Protein AF-A0A925ETM5-F1 (afdb_monomer)

pLDDT: mean 93.38, std 6.46, range [47.38, 98.62]

Mean predicted aligned error: 4.23 Å

Secondary structure (DSSP, 8-state):
-PEEEEETTTEEEEEETTEEEEBHHHHHHHT--HHHHHHHHHHHHHH-HHHHHHHHHHHHHHHHHHHHHHHHHHTT--HHHHHHHHHHTT-HHHHHHHHHHHTTEEEEEEEEEEEEETTTTEEEEEEEEEEEEEE-TTT--EEEEEEEEEEEE-SS---GGG-THHHHHHHHHHHHHHTTSSS---EEEEEEE-SSSSPEEEEEEHHHHHHHHHHHHHHHHHHHHH-TTSTTHHHHHHHHHHHH-

Solvent-accessible surface area (backbone atoms only — not comparable to full-atom values): 13316 Å² total; per-residue (Å²): 130,77,45,81,44,82,39,98,87,75,36,44,29,34,39,55,96,93,37,83,17,48,18,55,68,37,44,52,62,77,52,54,51,71,66,59,54,48,53,52,51,53,52,27,64,74,68,34,61,70,54,41,48,51,54,49,50,55,51,50,53,52,40,54,53,50,52,53,50,51,52,41,48,79,75,66,51,62,66,68,62,50,50,53,49,28,48,77,70,73,40,34,45,35,55,62,6,36,45,76,61,56,75,32,55,76,42,82,76,45,62,70,38,79,41,49,32,86,72,61,50,36,21,43,66,43,53,33,30,28,32,30,59,44,64,40,89,85,81,66,51,72,45,75,40,55,33,41,38,43,80,42,74,36,95,61,91,73,57,81,90,66,49,61,68,58,53,33,51,51,18,52,45,51,59,21,44,45,77,78,42,101,57,80,64,57,30,37,35,44,38,35,19,20,65,81,54,71,39,50,75,48,79,40,45,48,76,55,40,55,55,34,32,43,53,34,35,50,45,52,26,52,40,24,70,74,38,66,86,45,96,57,17,68,62,21,29,53,50,26,53,62,71,64,109

Sequence (245 aa):
MTQVIEDPIYGRHYEFDCRLLPSVTTILQATKSARDSEALATWASSIGQDQAELIRQESAQRGTNLHSLIELFLTGYDSSTLEETAHAQGILPFWSSVQTALTRIKTVQLIEQAVHHPQYCYAGSLDLLAEVEFTDPLTKATAQRTVLIDWKTSGKTKKREWLGDYTLQLAAYWLATNLQTDHPIPEAWIVLAHPNGAAQIHRFLTKELESLSKEWLRRLHEFWERNPEHPLAEKASQETLFAIF

Radius of gyration: 18.61 Å; Cα contacts (8 Å, |Δi|>4): 376; chains: 1; bounding box: 50×44×45 Å

Structure (mmCIF, N/CA/C/O backbone):
data_AF-A0A925ETM5-F1
#
_entry.id   AF-A0A925ETM5-F1
#
loop_
_atom_site.group_PDB
_atom_site.id
_atom_site.type_symbol
_atom_site.label_atom_id
_atom_site.label_alt_id
_atom_site.label_comp_id
_atom_site.label_asym_id
_atom_site.label_entity_id
_atom_site.label_seq_id
_atom_site.pdbx_PDB_ins_code
_atom_site.Cartn_x
_atom_site.Cartn_y
_atom_site.Cartn_z
_atom_site.occupancy
_atom_site.B_iso_or_equiv
_atom_site.auth_seq_id
_atom_site.auth_comp_id
_atom_site.auth_asym_id
_atom_site.auth_atom_id
_atom_site.pdbx_PDB_model_num
ATOM 1 N N . MET A 1 1 ? -20.534 -6.265 -9.402 1.00 47.38 1 MET A N 1
ATOM 2 C CA . MET A 1 1 ? -19.768 -5.002 -9.376 1.00 47.38 1 MET A CA 1
ATOM 3 C C . MET A 1 1 ? -19.464 -4.717 -7.924 1.00 47.38 1 MET A C 1
ATOM 5 O O . MET A 1 1 ? -20.395 -4.768 -7.135 1.00 47.38 1 MET A O 1
ATOM 9 N N . THR A 1 2 ? -18.203 -4.490 -7.571 1.00 67.94 2 THR A N 1
ATOM 10 C CA . THR A 1 2 ? -17.838 -4.056 -6.217 1.00 67.94 2 THR A CA 1
ATOM 11 C C . THR A 1 2 ? -18.224 -2.588 -6.070 1.00 67.94 2 THR A C 1
ATOM 13 O O . THR A 1 2 ? -17.779 -1.765 -6.868 1.00 67.94 2 THR A O 1
ATOM 16 N N . GLN A 1 3 ? -19.063 -2.261 -5.090 1.00 73.88 3 GLN A N 1
ATOM 17 C CA . GLN A 1 3 ? -19.424 -0.879 -4.782 1.00 73.88 3 GLN A CA 1
ATOM 18 C C . GLN A 1 3 ? -18.594 -0.393 -3.592 1.00 73.88 3 GLN A C 1
ATOM 20 O O . GLN A 1 3 ? -18.533 -1.064 -2.560 1.00 73.88 3 GLN A O 1
ATOM 25 N N . VAL A 1 4 ? -17.952 0.767 -3.741 1.00 79.50 4 VAL A N 1
ATOM 26 C CA . VAL A 1 4 ? -17.325 1.482 -2.624 1.00 79.50 4 VAL A CA 1
ATOM 27 C C . VAL A 1 4 ? -18.393 2.349 -1.970 1.00 79.50 4 VAL A C 1
ATOM 29 O O . VAL A 1 4 ? -19.076 3.113 -2.654 1.00 79.50 4 VAL A O 1
ATOM 32 N N . ILE A 1 5 ? -18.552 2.210 -0.658 1.00 80.94 5 ILE A N 1
ATOM 33 C CA . ILE A 1 5 ? -19.552 2.927 0.134 1.00 80.94 5 ILE A CA 1
ATOM 34 C C . ILE A 1 5 ? -18.807 3.716 1.209 1.00 80.94 5 ILE A C 1
ATOM 36 O O . ILE A 1 5 ? -18.053 3.140 1.990 1.00 80.94 5 ILE A O 1
ATOM 40 N N . GLU A 1 6 ? -18.996 5.033 1.231 1.00 79.38 6 GLU A N 1
ATOM 41 C CA . GLU A 1 6 ? -18.501 5.905 2.301 1.00 79.38 6 GLU A CA 1
ATOM 42 C C . GLU A 1 6 ? -19.616 6.069 3.340 1.00 79.38 6 GLU A C 1
ATOM 44 O O . GLU A 1 6 ? -20.654 6.669 3.049 1.00 79.38 6 GLU A O 1
ATOM 49 N N . ASP A 1 7 ? -19.421 5.511 4.535 1.00 71.75 7 ASP A N 1
ATOM 50 C CA . ASP A 1 7 ? -20.352 5.608 5.657 1.00 71.75 7 ASP A CA 1
ATOM 51 C C . ASP A 1 7 ? -19.832 6.623 6.700 1.00 71.75 7 ASP A C 1
ATOM 53 O O . ASP A 1 7 ? -18.677 6.529 7.125 1.00 71.75 7 ASP A O 1
ATOM 57 N N . PRO A 1 8 ? -20.645 7.600 7.147 1.00 64.25 8 PRO A N 1
ATOM 58 C CA . PRO A 1 8 ? -20.204 8.611 8.112 1.00 64.25 8 PRO A CA 1
ATOM 59 C C . PRO A 1 8 ? -19.808 8.064 9.492 1.00 64.25 8 PRO A C 1
ATOM 61 O O . PRO A 1 8 ? -19.090 8.742 10.225 1.00 64.25 8 PRO A O 1
ATOM 64 N N . ILE A 1 9 ? -20.314 6.888 9.871 1.00 63.44 9 ILE A N 1
ATOM 65 C CA . ILE A 1 9 ? -20.123 6.268 11.187 1.00 63.44 9 ILE A CA 1
ATOM 66 C C . ILE A 1 9 ? -19.000 5.235 11.118 1.00 63.44 9 ILE A C 1
ATOM 68 O O . ILE A 1 9 ? -18.103 5.237 11.959 1.00 63.44 9 ILE A O 1
ATOM 72 N N . TYR A 1 10 ? -19.038 4.369 10.109 1.00 64.69 10 TYR A N 1
ATOM 73 C CA . TYR A 1 10 ? -18.150 3.215 10.010 1.00 64.69 10 TYR A CA 1
ATOM 74 C C . TYR A 1 10 ? -16.989 3.413 9.022 1.00 64.69 10 TYR A C 1
ATOM 76 O O . TYR A 1 10 ? -16.065 2.604 8.994 1.00 64.69 10 TYR A O 1
ATOM 84 N N . GLY A 1 11 ? -16.959 4.519 8.271 1.00 79.75 11 GLY A N 1
ATOM 85 C CA . GLY A 1 11 ? -15.899 4.856 7.319 1.00 79.75 11 GLY A CA 1
ATOM 86 C C . GLY A 1 11 ? -16.097 4.211 5.945 1.00 79.75 11 GLY A C 1
ATOM 87 O O . GLY A 1 11 ? -17.216 3.959 5.511 1.00 79.75 11 GLY A O 1
ATOM 88 N N . ARG A 1 12 ? -15.003 3.950 5.221 1.00 85.94 12 ARG A N 1
ATOM 89 C CA . ARG A 1 12 ? -15.063 3.331 3.887 1.00 85.94 12 ARG A CA 1
ATOM 90 C C . ARG A 1 12 ? -15.310 1.823 3.979 1.00 85.94 12 ARG A C 1
ATOM 92 O O . ARG A 1 12 ? -14.561 1.120 4.667 1.00 85.94 12 ARG A O 1
ATOM 99 N N . HIS A 1 13 ? -16.268 1.326 3.198 1.00 86.75 13 HIS A N 1
ATOM 100 C CA . HIS A 1 13 ? -16.600 -0.091 3.027 1.00 86.75 13 HIS A CA 1
ATOM 101 C C . HIS A 1 13 ? -16.614 -0.505 1.556 1.00 86.75 13 HIS A C 1
ATOM 103 O O . HIS A 1 13 ? -16.760 0.319 0.652 1.00 86.75 13 HIS A O 1
ATOM 109 N N . TYR A 1 14 ? -16.499 -1.811 1.337 1.00 89.75 14 TYR A N 1
ATOM 110 C CA . TYR A 1 14 ? -16.672 -2.446 0.037 1.00 89.75 14 TYR A CA 1
ATOM 111 C C . TYR A 1 14 ? -17.789 -3.476 0.125 1.00 89.75 14 TYR A C 1
ATOM 113 O O . TYR A 1 14 ? -17.838 -4.255 1.078 1.00 89.75 14 TYR A O 1
ATOM 121 N N . GLU A 1 15 ? -18.649 -3.512 -0.887 1.00 87.75 15 GLU A N 1
ATOM 122 C CA . GLU A 1 15 ? -19.623 -4.585 -1.038 1.00 87.75 15 GLU A CA 1
ATOM 123 C C . GLU A 1 15 ? -19.038 -5.734 -1.872 1.00 87.75 15 GLU A C 1
ATOM 125 O O . GLU A 1 15 ? -18.740 -5.573 -3.059 1.00 87.75 15 GLU A O 1
ATOM 130 N N . PHE A 1 16 ? -18.894 -6.903 -1.246 1.00 84.62 16 PHE A N 1
ATOM 131 C CA . PHE A 1 16 ? -18.529 -8.166 -1.894 1.00 84.62 16 PHE A CA 1
ATOM 132 C C . PHE A 1 16 ? -19.540 -9.243 -1.502 1.00 84.62 16 PHE A C 1
ATOM 134 O O . PHE A 1 16 ? -19.773 -9.455 -0.315 1.00 84.62 16 PHE A O 1
ATOM 141 N N . ASP A 1 17 ? -20.145 -9.918 -2.482 1.00 82.75 17 ASP A N 1
ATOM 142 C CA . ASP A 1 17 ? -21.137 -10.986 -2.270 1.00 82.75 17 ASP A CA 1
ATOM 143 C C . ASP A 1 17 ? -22.234 -10.620 -1.246 1.00 82.75 17 ASP A C 1
ATOM 145 O O . ASP A 1 17 ? -22.546 -11.391 -0.335 1.00 82.75 17 ASP A O 1
ATOM 149 N N . CYS A 1 18 ? -22.790 -9.406 -1.373 1.00 81.31 18 CYS A N 1
ATOM 150 C CA . CYS A 1 18 ? -23.794 -8.825 -0.468 1.00 81.31 18 CYS A CA 1
ATOM 151 C C . CYS A 1 18 ? -23.332 -8.680 0.997 1.00 81.31 18 CYS A C 1
ATOM 153 O O . CYS A 1 18 ? -24.154 -8.607 1.912 1.00 81.31 18 CYS A O 1
ATOM 155 N N . ARG A 1 19 ? -22.017 -8.643 1.241 1.00 84.94 19 ARG A N 1
ATOM 156 C CA . ARG A 1 19 ? -21.415 -8.343 2.544 1.00 84.94 19 ARG A CA 1
ATOM 157 C C . ARG A 1 19 ? -20.726 -6.992 2.495 1.00 84.94 19 ARG A C 1
ATOM 159 O O . ARG A 1 19 ? -19.951 -6.721 1.581 1.00 84.94 19 ARG A O 1
ATOM 166 N N . LEU A 1 20 ? -20.961 -6.189 3.527 1.00 90.00 20 LEU A N 1
ATOM 167 C CA . LEU A 1 20 ? -20.219 -4.958 3.762 1.00 90.00 20 LEU A CA 1
ATOM 168 C C . LEU A 1 20 ? -18.925 -5.296 4.498 1.00 90.00 20 LEU A C 1
ATOM 170 O O . LEU A 1 20 ? -18.946 -5.775 5.632 1.00 90.00 20 LEU A O 1
ATOM 174 N N . LEU A 1 21 ? -17.800 -5.076 3.826 1.00 93.81 21 LEU A N 1
ATOM 175 C CA . LEU A 1 21 ? -16.469 -5.322 4.363 1.00 93.81 21 LEU A CA 1
ATOM 176 C C . LEU A 1 21 ? -15.801 -3.981 4.696 1.00 93.81 21 LEU A C 1
ATOM 178 O O . LEU A 1 21 ? -15.721 -3.122 3.813 1.00 93.81 21 LEU A O 1
ATOM 182 N N . PRO A 1 22 ? -15.323 -3.762 5.935 1.00 95.31 22 PRO A N 1
ATOM 183 C CA . PRO A 1 22 ? -14.569 -2.562 6.282 1.00 95.31 22 PRO A CA 1
ATOM 184 C C . PRO A 1 22 ? -13.277 -2.465 5.468 1.00 95.31 22 PRO A C 1
ATOM 186 O O . PRO A 1 22 ? -12.609 -3.470 5.193 1.00 95.31 22 PRO A O 1
ATOM 189 N N . SER A 1 23 ? -12.918 -1.237 5.088 1.00 96.56 23 SER A N 1
ATOM 190 C CA . SER A 1 23 ? -11.670 -0.991 4.375 1.00 96.56 23 SER A CA 1
ATOM 191 C C . SER A 1 23 ? -10.446 -1.168 5.278 1.00 96.56 23 SER A C 1
ATOM 193 O O . SER A 1 23 ? -10.490 -0.858 6.471 1.00 96.56 23 SER A O 1
ATOM 195 N N . VAL A 1 24 ? -9.313 -1.573 4.699 1.00 97.81 24 VAL A N 1
ATOM 196 C CA . VAL A 1 24 ? -8.018 -1.625 5.404 1.00 97.81 24 VAL A CA 1
ATOM 197 C C . VAL A 1 24 ? -7.701 -0.295 6.096 1.00 97.81 24 VAL A C 1
ATOM 199 O O . VAL A 1 24 ? -7.318 -0.277 7.263 1.00 97.81 24 VAL A O 1
ATOM 202 N N . THR A 1 25 ? -7.922 0.835 5.420 1.00 95.12 25 THR A N 1
ATOM 203 C CA . THR A 1 25 ? -7.682 2.170 5.987 1.00 95.12 25 THR A CA 1
ATOM 204 C C . THR A 1 25 ? -8.612 2.500 7.152 1.00 95.12 25 THR A C 1
ATOM 206 O O . THR A 1 25 ? -8.154 3.076 8.137 1.00 95.12 25 THR A O 1
ATOM 209 N N . THR A 1 26 ? -9.886 2.097 7.080 1.00 95.44 26 THR A N 1
ATOM 210 C CA . THR A 1 26 ? -10.850 2.235 8.184 1.00 95.44 26 THR A CA 1
ATOM 211 C C . THR A 1 26 ? -10.363 1.474 9.412 1.00 95.44 26 THR A C 1
ATOM 213 O O . THR A 1 26 ? -10.278 2.042 10.499 1.00 95.44 26 THR A O 1
ATOM 216 N N . ILE A 1 27 ? -9.990 0.204 9.229 1.00 97.12 27 ILE A N 1
ATOM 217 C CA . ILE A 1 27 ? -9.529 -0.671 10.311 1.00 97.12 27 ILE A CA 1
ATOM 218 C C . ILE A 1 27 ? -8.284 -0.082 10.979 1.00 97.12 27 ILE A C 1
ATOM 220 O O . ILE A 1 27 ? -8.246 0.046 12.203 1.00 97.12 27 ILE A O 1
ATOM 224 N N . LEU A 1 28 ? -7.284 0.332 10.192 1.00 96.69 28 LEU A N 1
ATOM 225 C CA . LEU A 1 28 ? -6.052 0.933 10.714 1.00 96.69 28 LEU A CA 1
ATOM 226 C C . LEU A 1 28 ? -6.328 2.236 11.472 1.00 96.69 28 LEU A C 1
ATOM 228 O O . LEU A 1 28 ? -5.794 2.440 12.561 1.00 96.69 28 LEU A O 1
ATOM 232 N N . GLN A 1 29 ? -7.194 3.099 10.940 1.00 94.00 29 GLN A N 1
ATOM 233 C CA . GLN A 1 29 ? -7.563 4.351 11.596 1.00 94.00 29 GLN A CA 1
ATOM 234 C C . GLN A 1 29 ? -8.282 4.098 12.930 1.00 94.00 29 GLN A C 1
ATOM 236 O O . GLN A 1 29 ? -7.934 4.723 13.932 1.00 94.00 29 GLN A O 1
ATOM 241 N N . ALA A 1 30 ? -9.238 3.166 12.959 1.00 94.06 30 ALA A N 1
ATOM 242 C CA . ALA A 1 30 ? -10.033 2.839 14.142 1.00 94.06 30 ALA A CA 1
ATOM 243 C C . ALA A 1 30 ? -9.227 2.141 15.246 1.00 94.06 30 ALA A C 1
ATOM 245 O O . ALA A 1 30 ? -9.590 2.229 16.414 1.00 94.06 30 ALA A O 1
ATOM 246 N N . THR A 1 31 ? -8.131 1.466 14.897 1.00 95.62 31 THR A N 1
ATOM 247 C CA . THR A 1 31 ? -7.268 0.702 15.823 1.00 95.62 31 THR A CA 1
ATOM 248 C C . THR A 1 31 ? -5.938 1.398 16.097 1.00 95.62 31 THR A C 1
ATOM 250 O O . THR A 1 31 ? -4.988 0.787 16.580 1.00 95.62 31 THR A O 1
ATOM 253 N N . LYS A 1 32 ? -5.826 2.683 15.754 1.00 93.50 32 LYS A N 1
ATOM 254 C CA . LYS A 1 32 ? -4.600 3.450 15.967 1.00 93.50 32 LYS A CA 1
ATOM 255 C C . LYS A 1 32 ? -4.227 3.463 17.447 1.00 93.50 32 LYS A C 1
ATOM 257 O O . LYS A 1 32 ? -5.088 3.629 18.314 1.00 93.50 32 LYS A O 1
ATOM 262 N N . SER A 1 33 ? -2.935 3.309 17.739 1.00 90.75 33 SER A N 1
ATOM 263 C CA . SER A 1 33 ? -2.461 3.294 19.121 1.00 90.75 33 SER A CA 1
ATOM 264 C C . SER A 1 33 ? -2.761 4.628 19.819 1.00 90.75 33 SER A C 1
ATOM 266 O O . SER A 1 33 ? -2.774 5.694 19.190 1.00 90.75 33 SER A O 1
ATOM 268 N N . ALA A 1 34 ? -2.980 4.589 21.138 1.00 89.44 34 ALA A N 1
ATOM 269 C CA . ALA A 1 34 ? -3.196 5.802 21.930 1.00 89.44 34 ALA A CA 1
ATOM 270 C C . ALA A 1 34 ? -2.006 6.769 21.813 1.00 89.44 34 ALA A C 1
ATOM 272 O O . ALA A 1 34 ? -2.198 7.970 21.652 1.00 89.44 34 ALA A O 1
ATOM 273 N N . ARG A 1 35 ? -0.782 6.226 21.793 1.00 89.06 35 ARG A N 1
ATOM 274 C CA . ARG A 1 35 ? 0.457 6.991 21.626 1.00 89.06 35 ARG A CA 1
ATOM 275 C C . ARG A 1 35 ? 0.509 7.731 20.290 1.00 89.06 35 ARG A C 1
ATOM 277 O O . ARG A 1 35 ? 0.864 8.905 20.264 1.00 89.06 35 ARG A O 1
ATOM 284 N N . ASP A 1 36 ? 0.180 7.064 19.186 1.00 87.06 36 ASP A N 1
ATOM 285 C CA . ASP A 1 36 ? 0.214 7.698 17.863 1.00 87.06 36 ASP A CA 1
ATOM 286 C C . ASP A 1 36 ? -0.904 8.732 17.715 1.00 87.06 36 ASP A C 1
ATOM 288 O O . ASP A 1 36 ? -0.703 9.796 17.129 1.00 87.06 36 ASP A O 1
ATOM 292 N N . SER A 1 37 ? -2.073 8.442 18.289 1.00 88.12 37 SER A N 1
ATOM 293 C CA . SER A 1 37 ? -3.204 9.371 18.321 1.00 88.12 37 SER A CA 1
ATOM 294 C C . SER A 1 37 ? -2.865 10.634 19.117 1.00 88.12 37 SER A C 1
ATOM 296 O O . SER A 1 37 ? -3.105 11.744 18.641 1.00 88.12 37 SER A O 1
ATOM 298 N N . GLU A 1 38 ? -2.234 10.482 20.283 1.00 92.75 38 GLU A N 1
ATOM 299 C CA . GLU A 1 38 ? -1.746 11.596 21.097 1.00 92.75 38 GLU A CA 1
ATOM 300 C C . GLU A 1 38 ? -0.663 12.389 20.361 1.00 92.75 38 GLU A C 1
ATOM 302 O O . GLU A 1 38 ? -0.767 13.607 20.264 1.00 92.75 38 GLU A O 1
ATOM 307 N N . ALA A 1 39 ? 0.321 11.723 19.748 1.00 90.56 39 ALA A N 1
ATOM 308 C CA . ALA A 1 39 ? 1.369 12.394 18.980 1.00 90.56 39 ALA A CA 1
ATOM 309 C C . ALA A 1 39 ? 0.801 13.248 17.830 1.00 90.56 39 ALA A C 1
ATOM 311 O O . ALA A 1 39 ? 1.257 14.373 17.608 1.00 90.56 39 ALA A O 1
ATOM 312 N N . LEU A 1 40 ? -0.220 12.749 17.122 1.00 88.19 40 LEU A N 1
ATOM 313 C CA . LEU A 1 40 ? -0.921 13.504 16.080 1.00 88.19 40 LEU A CA 1
ATOM 314 C C . LEU A 1 40 ? -1.706 14.691 16.650 1.00 88.19 40 LEU A C 1
ATOM 316 O O . LEU A 1 40 ? -1.714 15.760 16.036 1.00 88.19 40 LEU A O 1
ATOM 320 N N . ALA A 1 41 ? -2.346 14.524 17.809 1.00 91.94 41 ALA A N 1
ATOM 321 C CA . ALA A 1 41 ? -3.074 15.595 18.485 1.00 91.94 41 ALA A CA 1
ATOM 322 C C . ALA A 1 41 ? -2.132 16.690 19.009 1.00 91.94 41 ALA A C 1
ATOM 324 O O . ALA A 1 41 ? -2.397 17.880 18.819 1.00 91.94 41 ALA A O 1
ATOM 325 N N . THR A 1 42 ? -1.003 16.309 19.613 1.00 94.94 42 THR A N 1
ATOM 326 C CA . THR A 1 42 ? 0.053 17.233 20.043 1.00 94.94 42 THR A CA 1
ATOM 327 C C . THR A 1 42 ? 0.632 17.988 18.853 1.00 94.94 42 THR A C 1
ATOM 329 O O . THR A 1 42 ? 0.741 19.212 18.907 1.00 94.94 42 THR A O 1
ATOM 332 N N . TRP A 1 43 ? 0.949 17.294 17.754 1.00 94.19 43 TRP A N 1
ATOM 333 C CA . TRP A 1 43 ? 1.430 17.934 16.530 1.00 94.19 43 TRP A CA 1
ATOM 334 C C . TRP A 1 43 ? 0.417 18.951 15.995 1.00 94.19 43 TRP A C 1
ATOM 336 O O . TRP A 1 43 ? 0.781 20.108 15.798 1.00 94.19 43 TRP A O 1
ATOM 346 N N . ALA A 1 44 ? -0.854 18.568 15.842 1.00 93.69 44 ALA A N 1
ATOM 347 C CA . ALA A 1 44 ? -1.899 19.471 15.361 1.00 93.69 44 ALA A CA 1
ATOM 348 C C . ALA A 1 44 ? -2.078 20.692 16.281 1.00 93.69 44 ALA A C 1
ATOM 350 O O . ALA A 1 44 ? -2.207 21.818 15.809 1.00 93.69 44 ALA A O 1
ATOM 351 N N . SER A 1 45 ? -1.997 20.491 17.598 1.00 94.81 45 SER A N 1
ATOM 352 C CA . SER A 1 45 ? -2.072 21.583 18.576 1.00 94.81 45 SER A CA 1
ATOM 353 C C . SER A 1 45 ? -0.859 22.515 18.501 1.00 94.81 45 SER A C 1
ATOM 355 O O . SER A 1 45 ? -0.997 23.710 18.737 1.00 94.81 45 SER A O 1
ATOM 357 N N . SER A 1 46 ? 0.320 21.995 18.140 1.00 95.88 46 SER A N 1
ATOM 358 C CA . SER A 1 46 ? 1.553 22.787 18.035 1.00 95.88 46 SER A CA 1
ATOM 359 C C . SER A 1 46 ? 1.592 23.736 16.832 1.00 95.88 46 SER A C 1
ATOM 361 O O . SER A 1 46 ? 2.248 24.771 16.902 1.00 95.88 46 SER A O 1
ATOM 363 N N . ILE A 1 47 ? 0.893 23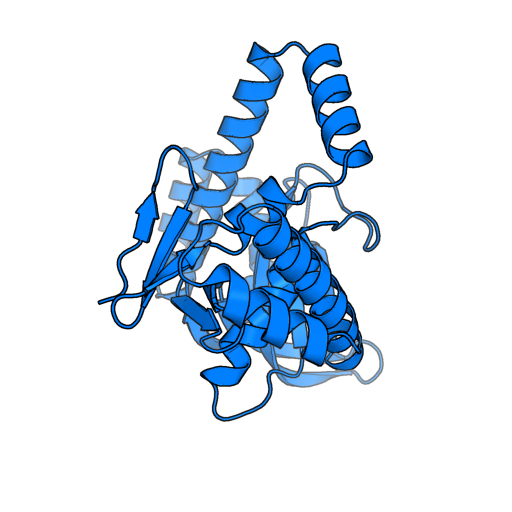.401 15.742 1.00 95.06 47 ILE A N 1
ATOM 364 C CA . ILE A 1 47 ? 0.840 24.216 14.515 1.00 95.06 47 ILE A CA 1
ATOM 365 C C . ILE A 1 47 ? -0.501 24.941 14.320 1.00 95.06 47 ILE A C 1
ATOM 367 O O . ILE A 1 47 ? -0.606 25.787 13.437 1.00 95.06 47 ILE A O 1
ATOM 371 N N . GLY A 1 48 ? -1.507 24.625 15.143 1.00 95.88 48 GLY A N 1
ATOM 372 C CA . GLY A 1 48 ? -2.888 25.090 15.013 1.00 95.88 48 GLY A CA 1
ATOM 373 C C . GLY A 1 48 ? -3.762 24.112 14.220 1.00 95.88 48 GLY A C 1
ATOM 374 O O . GLY A 1 48 ? -3.327 23.556 13.214 1.00 95.88 48 GLY A O 1
ATOM 375 N N . GLN A 1 49 ? -5.008 23.909 14.668 1.00 94.69 49 GLN A N 1
ATOM 376 C CA . GLN A 1 49 ? -5.922 22.915 14.081 1.00 94.69 49 GLN A CA 1
ATOM 377 C C . GLN A 1 49 ? -6.233 23.203 12.608 1.00 94.69 49 GLN A C 1
ATOM 379 O O . GLN A 1 49 ? -6.143 22.292 11.790 1.00 94.69 49 GLN A O 1
ATOM 384 N N . ASP A 1 50 ? -6.496 24.464 12.257 1.00 95.50 50 ASP A N 1
ATOM 385 C CA . ASP A 1 50 ? -6.785 24.859 10.872 1.00 95.50 50 ASP A CA 1
ATOM 386 C C . ASP A 1 50 ? -5.590 24.578 9.951 1.00 95.50 50 ASP A C 1
ATOM 388 O O . ASP A 1 50 ? -5.739 23.990 8.883 1.00 95.50 50 ASP A O 1
ATOM 392 N N . GLN A 1 51 ? -4.375 24.914 10.396 1.00 95.69 51 GLN A N 1
ATOM 393 C CA . GLN A 1 51 ? -3.157 24.656 9.628 1.00 95.69 51 GLN A CA 1
ATOM 394 C C . GLN A 1 51 ? -2.861 23.156 9.511 1.00 95.69 51 GLN A C 1
ATOM 396 O O . GLN A 1 51 ? -2.416 22.685 8.464 1.00 95.69 51 GLN A O 1
ATOM 401 N N . ALA A 1 52 ? -3.107 22.391 10.576 1.00 94.50 52 ALA A N 1
ATOM 402 C CA . ALA A 1 52 ? -2.971 20.942 10.553 1.00 94.50 52 ALA A CA 1
ATOM 403 C C . ALA A 1 52 ? -3.940 20.301 9.555 1.00 94.50 52 ALA A C 1
ATOM 405 O O . ALA A 1 52 ? -3.554 19.376 8.839 1.00 94.50 52 ALA A O 1
ATOM 406 N N . GLU A 1 53 ? -5.171 20.804 9.489 1.00 94.81 53 GLU A N 1
ATOM 407 C CA . GLU A 1 53 ? -6.185 20.334 8.554 1.00 94.81 53 GLU A CA 1
ATOM 408 C C . GLU A 1 53 ? -5.830 20.676 7.104 1.00 94.81 53 GLU A C 1
ATOM 410 O O . GLU A 1 53 ? -5.860 19.790 6.251 1.00 94.81 53 GLU A O 1
ATOM 415 N N . LEU A 1 54 ? -5.362 21.898 6.835 1.00 95.31 54 LEU A N 1
ATOM 416 C CA . LEU A 1 54 ? -4.855 22.276 5.511 1.00 95.31 54 LEU A CA 1
ATOM 417 C C . LEU A 1 54 ? -3.727 21.342 5.047 1.00 95.31 54 LEU A C 1
ATOM 419 O O . LEU A 1 54 ? -3.792 20.785 3.953 1.00 95.31 54 LEU A O 1
ATOM 423 N N . ILE A 1 55 ? -2.735 21.073 5.903 1.00 93.12 55 ILE A N 1
ATOM 424 C CA . ILE A 1 55 ? -1.622 20.164 5.573 1.00 93.12 55 ILE A CA 1
ATOM 425 C C . ILE A 1 55 ? -2.117 18.735 5.296 1.00 93.12 55 ILE A C 1
ATOM 427 O O . ILE A 1 55 ? -1.565 18.043 4.429 1.00 93.12 55 ILE A O 1
ATOM 431 N N . ARG A 1 56 ? -3.131 18.261 6.031 1.00 92.25 56 ARG A N 1
ATOM 432 C CA . ARG A 1 56 ? -3.741 16.942 5.799 1.00 92.25 56 ARG A CA 1
ATOM 433 C C . ARG A 1 56 ? -4.432 16.891 4.443 1.00 92.25 56 ARG A C 1
ATOM 435 O O . ARG A 1 56 ? -4.171 15.953 3.692 1.00 92.25 56 ARG A O 1
ATOM 442 N N . GLN A 1 57 ? -5.237 17.899 4.114 1.00 94.31 57 GLN A N 1
ATOM 443 C CA . GLN A 1 57 ? -5.950 17.993 2.839 1.00 94.31 57 GLN A CA 1
ATOM 444 C C . GLN A 1 57 ? -4.983 18.073 1.658 1.00 94.31 57 GLN A C 1
ATOM 446 O O . GLN A 1 57 ? -5.093 17.285 0.722 1.00 94.31 57 GLN A O 1
ATOM 451 N N . GLU A 1 58 ? -3.966 18.934 1.736 1.00 94.62 58 GLU A N 1
ATOM 452 C CA . GLU A 1 58 ? -2.916 19.027 0.715 1.00 94.62 58 GLU A CA 1
ATOM 453 C C . GLU A 1 58 ? -2.167 17.701 0.546 1.00 94.62 58 GLU A C 1
ATOM 455 O O . GLU A 1 58 ? -1.824 17.298 -0.566 1.00 94.62 58 GLU A O 1
ATOM 460 N N . SER A 1 59 ? -1.908 16.994 1.650 1.00 93.38 59 SER A N 1
ATOM 461 C CA . SER A 1 59 ? -1.229 15.699 1.606 1.00 93.38 59 SER A CA 1
ATOM 462 C C . SER A 1 59 ? -2.089 14.598 0.997 1.00 93.38 59 SER A C 1
ATOM 464 O O . SER A 1 59 ? -1.561 13.792 0.229 1.00 93.38 59 SER A O 1
ATOM 466 N N . ALA A 1 60 ? -3.388 14.585 1.297 1.00 93.50 60 ALA A N 1
ATOM 467 C CA . ALA A 1 60 ? -4.346 13.669 0.693 1.00 93.50 60 ALA A CA 1
ATOM 468 C C . ALA A 1 60 ? -4.496 13.944 -0.810 1.00 93.50 60 ALA A C 1
ATOM 470 O O . ALA A 1 60 ? -4.297 13.035 -1.612 1.00 93.50 60 ALA A O 1
ATOM 471 N N . GLN A 1 61 ? -4.726 15.203 -1.201 1.00 96.56 61 GLN A N 1
ATOM 472 C CA . GLN A 1 61 ? -4.878 15.600 -2.604 1.00 96.56 61 GLN A CA 1
ATOM 473 C C . GLN A 1 61 ? -3.629 15.283 -3.429 1.00 96.56 61 GLN A C 1
ATOM 475 O O . GLN A 1 61 ? -3.728 14.769 -4.541 1.00 96.56 61 GLN A O 1
ATOM 480 N N . ARG A 1 62 ? -2.439 15.544 -2.876 1.00 97.19 62 ARG A N 1
ATOM 481 C CA . ARG A 1 62 ? -1.170 15.186 -3.515 1.00 97.19 62 ARG A CA 1
ATOM 482 C C . ARG A 1 62 ? -1.053 13.679 -3.746 1.00 97.19 62 ARG A C 1
ATOM 484 O O . ARG A 1 62 ? -0.564 13.275 -4.797 1.00 97.19 62 ARG A O 1
ATOM 491 N N . GLY A 1 63 ? -1.464 12.868 -2.770 1.00 96.56 63 GLY A N 1
ATOM 492 C CA . GLY A 1 63 ? -1.521 11.413 -2.906 1.00 96.56 63 GLY A CA 1
ATOM 493 C C . GLY A 1 63 ? -2.443 10.997 -4.049 1.00 96.56 63 GLY A C 1
ATOM 494 O O . GLY A 1 63 ? -1.982 10.343 -4.977 1.00 96.56 63 GLY A O 1
ATOM 495 N N . THR A 1 64 ? -3.694 11.463 -4.033 1.00 96.81 64 THR A N 1
ATOM 496 C CA . THR A 1 64 ? -4.685 11.190 -5.087 1.00 96.81 64 THR A CA 1
ATOM 497 C C . THR A 1 64 ? -4.157 11.548 -6.473 1.00 96.81 64 THR A C 1
ATOM 499 O O . THR A 1 64 ? -4.169 10.714 -7.371 1.00 96.81 64 THR A O 1
ATOM 502 N N . ASN A 1 65 ? -3.618 12.760 -6.634 1.00 98.06 65 ASN A N 1
ATOM 503 C CA . ASN A 1 65 ? -3.065 13.220 -7.905 1.00 98.06 65 ASN A CA 1
ATOM 504 C C . ASN A 1 65 ? -1.918 12.321 -8.390 1.00 98.06 65 ASN A C 1
ATOM 506 O O . ASN A 1 65 ? -1.863 11.979 -9.569 1.00 98.06 65 ASN A O 1
ATOM 510 N N . LEU A 1 66 ? -1.012 11.911 -7.492 1.00 98.06 66 LEU A N 1
ATOM 511 C CA . LEU A 1 66 ? 0.099 11.038 -7.869 1.00 98.06 66 LEU A CA 1
ATOM 512 C C . LEU A 1 66 ? -0.391 9.656 -8.320 1.00 98.06 66 LEU A C 1
ATOM 514 O O . LEU A 1 66 ? 0.090 9.168 -9.338 1.00 98.06 66 LEU A O 1
ATOM 518 N N . HIS A 1 67 ? -1.331 9.042 -7.597 1.00 97.94 67 HIS A N 1
ATOM 519 C CA . HIS A 1 67 ? -1.896 7.745 -7.986 1.00 97.94 67 HIS A CA 1
ATOM 520 C C . HIS A 1 67 ? -2.573 7.821 -9.355 1.00 97.94 67 HIS A C 1
ATOM 522 O O . HIS A 1 67 ? -2.269 7.005 -10.220 1.00 97.94 67 HIS A O 1
ATOM 528 N N . SER A 1 68 ? -3.388 8.854 -9.603 1.00 97.44 68 SER A N 1
ATOM 529 C CA . SER A 1 68 ? -4.026 9.044 -10.910 1.00 97.44 68 SER A CA 1
ATOM 530 C C . SER A 1 68 ? -3.008 9.186 -12.045 1.00 97.44 68 SER A C 1
ATOM 532 O O . SER A 1 68 ? -3.194 8.609 -13.111 1.00 97.44 68 SER A O 1
ATOM 534 N N . LEU A 1 69 ? -1.902 9.909 -11.837 1.00 97.94 69 LEU A N 1
ATOM 535 C CA . LEU A 1 69 ? -0.844 10.002 -12.851 1.00 97.94 69 LEU A CA 1
ATOM 536 C C . LEU A 1 69 ? -0.148 8.659 -13.098 1.00 97.94 69 LEU A C 1
ATOM 538 O O . LEU A 1 69 ? 0.161 8.335 -14.243 1.00 97.94 69 LEU A O 1
ATOM 542 N N . ILE A 1 70 ? 0.102 7.882 -12.040 1.00 98.12 70 ILE A N 1
ATOM 543 C CA . ILE A 1 70 ? 0.697 6.545 -12.151 1.00 98.12 70 ILE A CA 1
ATOM 544 C C . ILE A 1 70 ? -0.236 5.611 -12.929 1.00 98.12 70 ILE A C 1
ATOM 546 O O . ILE A 1 70 ? 0.228 4.914 -13.828 1.00 98.12 70 ILE A O 1
ATOM 550 N N . GLU A 1 71 ? -1.535 5.632 -12.637 1.00 97.19 71 GLU A N 1
ATOM 551 C CA . GLU A 1 71 ? -2.541 4.848 -13.356 1.00 97.19 71 GLU A CA 1
ATOM 552 C C . GLU A 1 71 ? -2.584 5.204 -14.845 1.00 97.19 71 GLU A C 1
ATOM 554 O O . GLU A 1 71 ? -2.466 4.325 -15.704 1.00 97.19 71 GLU A O 1
ATOM 559 N N . LEU A 1 72 ? -2.669 6.496 -15.170 1.00 96.56 72 LEU A N 1
ATOM 560 C CA . LEU A 1 72 ? -2.660 6.971 -16.554 1.00 96.56 72 LEU A CA 1
ATOM 561 C C . LEU A 1 72 ? -1.370 6.562 -17.281 1.00 96.56 72 LEU A C 1
ATOM 563 O O . LEU A 1 72 ? -1.409 6.077 -18.411 1.00 96.56 72 LEU A O 1
ATOM 567 N N . PHE A 1 73 ? -0.214 6.695 -16.633 1.00 96.94 73 PHE A N 1
ATOM 568 C CA . PHE A 1 73 ? 1.063 6.283 -17.215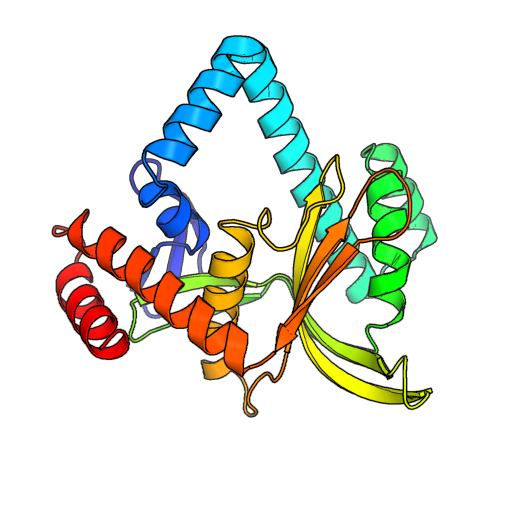 1.00 96.94 73 PHE A CA 1
ATOM 569 C C . PHE A 1 73 ? 1.107 4.787 -17.525 1.00 96.94 73 PHE A C 1
ATOM 571 O O . PHE A 1 73 ? 1.475 4.388 -18.629 1.00 96.94 73 PHE A O 1
ATOM 578 N N . LEU A 1 74 ? 0.701 3.955 -16.567 1.00 96.31 74 LEU A N 1
ATOM 579 C CA . LEU A 1 74 ? 0.725 2.501 -16.704 1.00 96.31 74 LEU A CA 1
ATOM 580 C C . LEU A 1 74 ? -0.326 1.970 -17.688 1.00 96.31 74 LEU A C 1
ATOM 582 O O . LEU A 1 74 ? -0.166 0.868 -18.210 1.00 96.31 74 LEU A O 1
ATOM 586 N N . THR A 1 75 ? -1.356 2.762 -17.989 1.00 94.44 75 THR A N 1
ATOM 587 C CA . THR A 1 75 ? -2.365 2.473 -19.021 1.00 94.44 75 THR A CA 1
ATOM 588 C C . THR A 1 75 ? -2.028 3.073 -20.393 1.00 94.44 75 THR A C 1
ATOM 590 O O . THR A 1 75 ? -2.785 2.887 -21.345 1.00 94.44 75 THR A O 1
ATOM 593 N N . GLY A 1 76 ? -0.862 3.717 -20.535 1.00 93.38 76 GLY A N 1
ATOM 594 C CA . GLY A 1 76 ? -0.297 4.123 -21.826 1.00 93.38 76 GLY A CA 1
ATOM 595 C C . GLY A 1 76 ? -0.559 5.572 -22.242 1.00 93.38 76 GLY A C 1
ATOM 596 O O . GLY A 1 76 ? -0.404 5.891 -23.422 1.00 93.38 76 GLY A O 1
ATOM 597 N N . TYR A 1 77 ? -0.945 6.455 -21.316 1.00 93.56 77 TYR A N 1
ATOM 598 C CA . TYR A 1 77 ? -1.059 7.885 -21.610 1.00 93.56 77 TYR A CA 1
ATOM 599 C C . TYR A 1 77 ? 0.302 8.520 -21.918 1.00 93.56 77 TYR A C 1
ATOM 601 O O . TYR A 1 77 ? 1.346 8.124 -21.394 1.00 93.56 77 TYR A O 1
ATOM 609 N N . ASP A 1 78 ? 0.272 9.545 -22.769 1.00 91.94 78 ASP A N 1
ATOM 610 C CA . ASP A 1 78 ? 1.466 10.255 -23.216 1.00 91.94 78 ASP A CA 1
ATOM 611 C C . ASP A 1 78 ? 2.212 10.937 -22.057 1.00 91.94 78 ASP A C 1
ATOM 613 O O . ASP A 1 78 ? 1.642 11.697 -21.273 1.00 91.94 78 ASP A O 1
ATOM 617 N N . SER A 1 79 ? 3.523 10.697 -21.979 1.00 88.38 79 SER A N 1
ATOM 618 C CA . SER A 1 79 ? 4.347 11.162 -20.859 1.00 88.38 79 SER A CA 1
ATOM 619 C C . SER A 1 79 ? 4.476 12.685 -20.786 1.00 88.38 79 SER A C 1
ATOM 621 O O . SER A 1 79 ? 4.554 13.215 -19.679 1.00 88.38 79 SER A O 1
ATOM 623 N N . SER A 1 80 ? 4.465 13.397 -21.921 1.00 90.56 80 SER A N 1
ATOM 624 C CA . SER A 1 80 ? 4.561 14.865 -21.917 1.00 90.56 80 SER A CA 1
ATOM 625 C C . SER A 1 80 ? 3.293 15.504 -21.347 1.00 90.56 80 SER A C 1
ATOM 627 O O . SER A 1 80 ? 3.366 16.396 -20.503 1.00 90.56 80 SER A O 1
ATOM 629 N N . THR A 1 81 ? 2.131 14.943 -21.689 1.00 94.19 81 THR A N 1
ATOM 630 C CA . THR A 1 81 ? 0.832 15.360 -21.139 1.00 94.19 81 THR A CA 1
ATOM 631 C C . THR A 1 81 ? 0.759 15.136 -19.623 1.00 94.19 81 THR A C 1
ATOM 633 O O . THR A 1 81 ? 0.234 15.969 -18.877 1.00 94.19 81 THR A O 1
ATOM 636 N N . LEU A 1 82 ? 1.301 14.015 -19.136 1.00 95.31 82 LEU A N 1
ATOM 637 C CA . LEU A 1 82 ? 1.337 13.710 -17.703 1.00 95.31 82 LEU A CA 1
ATOM 638 C C . LEU A 1 82 ? 2.279 14.641 -16.937 1.00 95.31 82 LEU A C 1
ATOM 640 O O . LEU A 1 82 ? 1.954 15.046 -15.823 1.00 95.31 82 LEU A O 1
ATOM 644 N N . GLU A 1 83 ? 3.412 15.021 -17.529 1.00 95.81 83 GLU A N 1
ATOM 645 C CA . GLU A 1 83 ? 4.334 15.987 -16.929 1.00 95.81 83 GLU A CA 1
ATOM 646 C C . GLU A 1 83 ? 3.695 17.377 -16.793 1.00 95.81 83 GLU A C 1
ATOM 648 O O . GLU A 1 83 ? 3.745 17.974 -15.713 1.00 95.81 83 GLU A O 1
ATOM 653 N N . GLU A 1 84 ? 3.019 17.860 -17.840 1.00 96.56 84 GLU A N 1
ATOM 654 C CA . GLU A 1 84 ? 2.250 19.111 -17.797 1.00 96.56 84 GLU A CA 1
ATOM 655 C C . GLU A 1 84 ? 1.146 19.061 -16.733 1.00 96.56 84 GLU A C 1
ATOM 657 O O . GLU A 1 84 ? 0.977 20.005 -15.956 1.00 96.56 84 GLU A O 1
ATOM 662 N N . THR A 1 85 ? 0.440 17.931 -16.635 1.00 97.00 85 THR A N 1
ATOM 663 C CA . THR A 1 85 ? -0.595 17.713 -15.614 1.00 97.00 85 THR A CA 1
ATOM 664 C C . THR A 1 85 ? 0.001 17.742 -14.205 1.00 97.00 85 THR A C 1
ATOM 666 O O . THR A 1 85 ? -0.513 18.438 -13.328 1.00 97.00 85 THR A O 1
ATOM 669 N N . ALA A 1 86 ? 1.122 17.049 -13.985 1.00 96.81 86 ALA A N 1
ATOM 670 C CA . ALA A 1 86 ? 1.829 17.042 -12.707 1.00 96.81 86 ALA A CA 1
ATOM 671 C C . ALA A 1 86 ? 2.306 18.446 -12.310 1.00 96.81 86 ALA A C 1
ATOM 673 O O . ALA A 1 86 ? 2.262 18.811 -11.131 1.00 96.81 86 ALA A O 1
ATOM 674 N N . HIS A 1 87 ? 2.750 19.239 -13.289 1.00 97.06 87 HIS A N 1
ATOM 675 C CA . HIS A 1 87 ? 3.137 20.630 -13.090 1.00 97.06 87 HIS A CA 1
ATOM 676 C C . HIS A 1 87 ? 1.940 21.493 -12.682 1.00 97.06 87 HIS A C 1
ATOM 678 O O . HIS A 1 87 ? 1.998 22.161 -11.650 1.00 97.06 87 HIS A O 1
ATOM 684 N N . ALA A 1 88 ? 0.834 21.421 -13.429 1.00 97.00 88 ALA A N 1
ATOM 685 C CA . ALA A 1 88 ? -0.390 22.170 -13.145 1.00 97.00 88 ALA A CA 1
ATOM 686 C C . ALA A 1 88 ? -0.990 21.827 -11.768 1.00 97.00 88 ALA A C 1
ATOM 688 O O . ALA A 1 88 ? -1.529 22.696 -11.087 1.00 97.00 88 ALA A O 1
ATOM 689 N N . GLN A 1 89 ? -0.854 20.573 -11.332 1.00 96.44 89 GLN A N 1
ATOM 690 C CA . GLN A 1 89 ? -1.296 20.096 -10.020 1.00 96.44 89 GLN A CA 1
ATOM 691 C C . GLN A 1 89 ? -0.310 20.402 -8.877 1.00 96.44 89 GLN A C 1
ATOM 693 O O . GLN A 1 89 ? -0.601 20.082 -7.724 1.00 96.44 89 GLN A O 1
ATOM 698 N N . GLY A 1 90 ? 0.865 20.977 -9.163 1.00 96.62 90 GLY A N 1
ATOM 699 C CA . GLY A 1 90 ? 1.885 21.290 -8.155 1.00 96.62 90 GLY A CA 1
ATOM 700 C C . GLY A 1 90 ? 2.604 20.066 -7.572 1.00 96.62 90 GLY A C 1
ATOM 701 O O . GLY A 1 90 ? 3.194 20.155 -6.495 1.00 96.62 90 GLY A O 1
ATOM 702 N N . ILE A 1 91 ? 2.570 18.918 -8.258 1.00 97.25 91 ILE A N 1
ATOM 703 C CA . ILE A 1 91 ? 3.151 17.651 -7.781 1.00 97.25 91 ILE A CA 1
ATOM 704 C C . ILE A 1 91 ? 4.297 17.125 -8.649 1.00 97.25 91 ILE A C 1
ATOM 706 O O . ILE A 1 91 ? 4.806 16.037 -8.377 1.00 97.25 91 ILE A O 1
ATOM 710 N N . LEU A 1 92 ? 4.743 17.896 -9.647 1.00 97.25 92 LEU A N 1
ATOM 711 C CA . LEU A 1 92 ? 5.839 17.530 -10.550 1.00 97.25 92 LEU A CA 1
ATOM 712 C C . LEU A 1 92 ? 7.065 16.929 -9.832 1.00 97.25 92 LEU A C 1
ATOM 714 O O . LEU A 1 92 ? 7.519 15.876 -10.266 1.00 97.25 92 LEU A O 1
ATOM 718 N N . PRO A 1 93 ? 7.562 17.471 -8.700 1.00 96.94 93 PRO A N 1
ATOM 719 C CA . PRO A 1 93 ? 8.701 16.864 -8.010 1.00 96.94 93 PRO A CA 1
ATOM 720 C C . PRO A 1 93 ? 8.449 15.421 -7.537 1.00 96.94 93 PRO A C 1
ATOM 722 O O . PRO A 1 93 ? 9.337 14.576 -7.617 1.00 96.94 93 PRO A O 1
ATOM 725 N N . PHE A 1 94 ? 7.227 15.113 -7.090 1.00 97.56 94 PHE A N 1
ATOM 726 C CA . PHE A 1 94 ? 6.832 13.761 -6.680 1.00 97.56 94 PHE A CA 1
ATOM 727 C C . PHE A 1 94 ? 6.650 12.842 -7.891 1.00 97.56 94 PHE A C 1
ATOM 729 O O . PHE A 1 94 ? 7.068 11.686 -7.843 1.00 97.56 94 PHE A O 1
ATOM 736 N N . TRP A 1 95 ? 6.091 13.368 -8.985 1.00 97.75 95 TRP A N 1
ATOM 737 C CA . TRP A 1 95 ? 5.979 12.657 -10.259 1.00 97.75 95 TRP A CA 1
ATOM 738 C C . TRP A 1 95 ? 7.352 12.277 -10.826 1.00 97.75 95 TRP A C 1
ATOM 740 O O . TRP A 1 95 ? 7.587 11.113 -11.150 1.00 97.75 95 TRP A O 1
ATOM 750 N N . SER A 1 96 ? 8.301 13.218 -10.859 1.00 96.94 96 SER A N 1
ATOM 751 C CA . SER A 1 96 ? 9.688 12.960 -11.262 1.00 96.94 96 SER A CA 1
ATOM 752 C C . SER A 1 96 ? 10.365 11.932 -10.348 1.00 96.94 96 SER A C 1
ATOM 754 O O . SER A 1 96 ? 11.136 11.097 -10.820 1.00 96.94 96 SER A O 1
ATOM 756 N N . SER A 1 97 ? 10.062 11.960 -9.044 1.00 97.00 97 SER A N 1
ATOM 757 C CA . SER A 1 97 ? 10.638 11.050 -8.046 1.00 97.00 97 SER A CA 1
ATOM 758 C C . SER A 1 97 ? 10.342 9.577 -8.343 1.00 97.00 97 SER A C 1
ATOM 760 O O . SER A 1 97 ? 11.234 8.736 -8.206 1.00 97.00 97 SER A O 1
ATOM 762 N N . VAL A 1 98 ? 9.116 9.259 -8.781 1.00 97.06 98 VAL A N 1
ATOM 763 C CA . VAL A 1 98 ? 8.677 7.873 -9.026 1.00 97.06 98 VAL A CA 1
ATOM 764 C C . VAL A 1 98 ? 9.109 7.310 -10.379 1.00 97.06 98 VAL A C 1
ATOM 766 O O . VAL A 1 98 ? 9.092 6.092 -10.544 1.00 97.06 98 VAL A O 1
ATOM 769 N N . GLN A 1 99 ? 9.567 8.138 -11.325 1.00 94.69 99 GLN A N 1
ATOM 770 C CA . GLN A 1 99 ? 9.964 7.690 -12.673 1.00 94.69 99 GLN A CA 1
ATOM 771 C C . GLN A 1 99 ? 11.008 6.562 -12.654 1.00 94.69 99 GLN A C 1
ATOM 773 O O . GLN A 1 99 ? 10.951 5.620 -13.446 1.00 94.69 99 GLN A O 1
ATOM 778 N N . THR A 1 100 ? 11.950 6.608 -11.709 1.00 89.31 100 THR A N 1
ATOM 779 C CA . THR A 1 100 ? 12.993 5.579 -11.555 1.00 89.31 100 THR A CA 1
ATOM 780 C C . THR A 1 100 ? 12.432 4.222 -11.125 1.00 89.31 100 THR A C 1
ATOM 782 O O . THR A 1 100 ? 13.020 3.189 -11.438 1.00 89.31 100 THR A O 1
ATOM 785 N N . ALA A 1 101 ? 11.304 4.206 -10.412 1.00 94.44 101 ALA A N 1
ATOM 786 C CA . ALA A 1 101 ? 10.583 2.987 -10.077 1.00 94.44 101 ALA A CA 1
ATOM 787 C C . ALA A 1 101 ? 9.668 2.556 -11.233 1.00 94.44 101 ALA A C 1
ATOM 789 O O . ALA A 1 101 ? 9.667 1.380 -11.592 1.00 94.44 101 ALA A O 1
ATOM 790 N N . LEU A 1 102 ? 8.954 3.502 -11.854 1.00 95.44 102 LEU A N 1
ATOM 791 C CA . LEU A 1 102 ? 8.003 3.232 -12.936 1.00 95.44 102 LEU A CA 1
ATOM 792 C C . LEU A 1 102 ? 8.663 2.593 -14.162 1.00 95.44 102 LEU A C 1
ATOM 794 O O . LEU A 1 102 ? 8.165 1.607 -14.688 1.00 95.44 102 LEU A O 1
ATOM 798 N N . THR A 1 103 ? 9.837 3.081 -14.566 1.00 92.44 103 THR A N 1
ATOM 799 C CA . THR A 1 103 ? 10.607 2.544 -15.710 1.00 92.44 103 THR A CA 1
ATOM 800 C C . THR A 1 103 ? 11.061 1.088 -15.540 1.00 92.44 103 THR A C 1
ATOM 802 O O . THR A 1 103 ? 11.475 0.442 -16.505 1.00 92.44 103 THR A O 1
ATOM 805 N N . ARG A 1 104 ? 10.989 0.550 -14.318 1.00 95.25 104 ARG A N 1
ATOM 806 C CA . ARG A 1 104 ? 11.338 -0.842 -14.008 1.00 95.25 104 ARG A CA 1
ATOM 807 C C . ARG A 1 104 ? 10.143 -1.786 -14.112 1.00 95.25 104 ARG A C 1
ATOM 809 O O . ARG A 1 104 ? 10.352 -2.997 -14.133 1.00 95.25 104 ARG A O 1
ATOM 816 N N . ILE A 1 105 ? 8.923 -1.258 -14.171 1.00 97.19 105 ILE A N 1
ATOM 817 C CA . ILE A 1 105 ? 7.701 -2.041 -14.361 1.00 97.19 105 ILE A CA 1
ATOM 818 C C . ILE A 1 105 ? 7.686 -2.559 -15.801 1.00 97.19 105 ILE A C 1
ATOM 820 O O . ILE A 1 105 ? 7.872 -1.793 -16.744 1.00 97.19 105 ILE A O 1
ATOM 824 N N . LYS A 1 106 ? 7.508 -3.871 -15.970 1.00 96.88 106 LYS A N 1
ATOM 825 C CA . LYS A 1 106 ? 7.485 -4.535 -17.282 1.00 96.88 106 LYS A CA 1
ATOM 826 C C . LYS A 1 106 ? 6.078 -4.945 -17.688 1.00 96.88 106 LYS A C 1
ATOM 828 O O . LYS A 1 106 ? 5.685 -4.690 -18.821 1.00 96.88 106 LYS A O 1
ATOM 833 N N . THR A 1 107 ? 5.326 -5.530 -16.759 1.00 96.56 107 THR A N 1
ATOM 834 C CA . THR A 1 107 ? 3.971 -6.028 -17.022 1.00 96.56 107 THR A CA 1
ATOM 835 C C . THR A 1 107 ? 3.072 -5.712 -15.841 1.00 96.56 107 THR A C 1
ATOM 837 O O . THR A 1 107 ? 3.340 -6.169 -14.734 1.00 96.56 107 THR A O 1
ATOM 840 N N . VAL A 1 108 ? 2.000 -4.957 -16.067 1.00 97.44 108 VAL A N 1
ATOM 841 C CA . VAL A 1 108 ? 0.965 -4.701 -15.056 1.00 97.44 108 VAL A CA 1
ATOM 842 C C . VAL A 1 108 ? 0.014 -5.896 -15.006 1.00 97.44 108 VAL A C 1
ATOM 844 O O . VAL A 1 108 ? -0.463 -6.341 -16.047 1.00 97.44 108 VAL A O 1
ATOM 847 N N . GLN A 1 109 ? -0.242 -6.422 -13.809 1.00 96.50 109 GLN A N 1
ATOM 848 C CA . GLN A 1 109 ? -1.192 -7.516 -13.575 1.00 96.50 109 GLN A CA 1
ATOM 849 C C . GLN A 1 109 ? -2.507 -6.987 -13.000 1.00 96.50 109 GLN A C 1
ATOM 851 O O . GLN A 1 109 ? -3.570 -7.3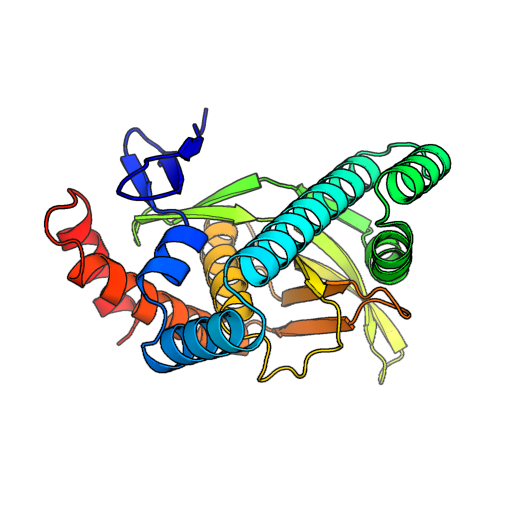30 -13.503 1.00 96.50 109 GLN A O 1
ATOM 856 N N . LEU A 1 110 ? -2.429 -6.130 -11.977 1.00 96.38 110 LEU A N 1
ATOM 857 C CA . LEU A 1 110 ? -3.571 -5.459 -11.347 1.00 96.38 110 LEU A CA 1
ATOM 858 C C . LEU A 1 110 ? -3.192 -4.003 -11.067 1.00 96.38 110 LEU A C 1
ATOM 860 O O . LEU A 1 110 ? -2.057 -3.748 -10.671 1.00 96.38 110 LEU A O 1
ATOM 864 N N . ILE A 1 111 ? -4.122 -3.066 -11.234 1.00 96.88 111 ILE A N 1
ATOM 865 C CA . ILE A 1 111 ? -3.910 -1.640 -10.955 1.00 96.88 111 ILE A CA 1
ATOM 866 C C . ILE A 1 111 ? -5.181 -1.038 -10.364 1.00 96.88 111 ILE A C 1
ATOM 868 O O . ILE A 1 111 ? -6.259 -1.298 -10.895 1.00 96.88 111 ILE A O 1
ATOM 872 N N . GLU A 1 112 ? -5.052 -0.314 -9.247 1.00 95.38 112 GLU A N 1
ATOM 873 C CA . GLU A 1 112 ? -6.173 0.297 -8.504 1.00 95.38 112 GLU A CA 1
ATOM 874 C C . GLU A 1 112 ? -7.363 -0.671 -8.320 1.00 95.38 112 GLU A C 1
ATOM 876 O O . GLU A 1 112 ? -8.540 -0.333 -8.473 1.00 95.38 112 GLU A O 1
ATOM 881 N N . GLN A 1 113 ? -7.038 -1.937 -8.037 1.00 94.62 113 GLN A N 1
ATOM 882 C CA . GLN A 1 113 ? -8.001 -3.030 -8.041 1.00 94.62 113 GLN A CA 1
ATOM 883 C C . GLN A 1 113 ? -8.509 -3.308 -6.627 1.00 94.62 113 GLN A C 1
ATOM 885 O O . GLN A 1 113 ? -7.737 -3.522 -5.687 1.00 94.62 113 GLN A O 1
ATOM 890 N N . ALA A 1 114 ? -9.834 -3.399 -6.495 1.00 95.06 114 ALA A N 1
ATOM 891 C CA . ALA A 1 114 ? -10.466 -3.818 -5.254 1.00 95.06 114 ALA A CA 1
ATOM 892 C C . ALA A 1 114 ? -10.159 -5.294 -4.948 1.00 95.06 114 ALA A C 1
ATOM 894 O O . ALA A 1 114 ? -10.435 -6.179 -5.763 1.00 95.06 114 ALA A O 1
ATOM 895 N N . VAL A 1 115 ? -9.659 -5.550 -3.741 1.00 95.38 115 VAL A N 1
ATOM 896 C CA . VAL A 1 115 ? -9.331 -6.873 -3.201 1.00 95.38 115 VAL A CA 1
ATOM 897 C C . VAL A 1 115 ? -10.022 -7.094 -1.864 1.00 95.38 115 VAL A C 1
ATOM 899 O O . VAL A 1 115 ? -10.341 -6.146 -1.143 1.00 95.38 115 VAL A O 1
ATOM 902 N N . HIS A 1 116 ? -10.266 -8.353 -1.513 1.00 96.12 116 HIS A N 1
ATOM 903 C CA . HIS A 1 116 ? -10.906 -8.698 -0.248 1.00 96.12 116 HIS A CA 1
ATOM 904 C C . HIS A 1 116 ? -10.418 -10.034 0.294 1.00 96.12 116 HIS A C 1
ATOM 906 O O . HIS A 1 116 ? -9.942 -10.890 -0.449 1.00 96.12 116 HIS A O 1
ATOM 912 N N . HIS A 1 117 ? -10.572 -10.212 1.603 1.00 96.44 117 HIS A N 1
ATOM 913 C CA . HIS A 1 117 ? -10.296 -11.465 2.285 1.00 96.44 117 HIS A CA 1
ATOM 914 C C . HIS A 1 117 ? -11.601 -12.029 2.872 1.00 96.44 117 HIS A C 1
ATOM 916 O O . HIS A 1 117 ? -12.016 -11.608 3.954 1.00 96.44 117 HIS A O 1
ATOM 922 N N . PRO A 1 118 ? -12.261 -13.003 2.213 1.00 94.00 118 PRO A N 1
ATOM 923 C CA . PRO A 1 118 ? -13.577 -13.506 2.628 1.00 94.00 118 PRO A CA 1
ATOM 924 C C . PRO A 1 118 ? -13.622 -14.110 4.036 1.00 94.00 118 PRO A C 1
ATOM 926 O O . PRO A 1 118 ? -14.646 -14.027 4.714 1.00 94.00 118 PRO A O 1
ATOM 929 N N . GLN A 1 119 ? -12.531 -14.758 4.457 1.00 94.44 119 GLN A N 1
ATOM 930 C CA . GLN A 1 119 ? -12.434 -15.410 5.767 1.00 94.44 119 GLN A CA 1
ATOM 931 C C . GLN A 1 119 ? -12.301 -14.381 6.900 1.00 94.44 119 GLN A C 1
ATOM 933 O O . GLN A 1 119 ? -13.144 -14.349 7.790 1.00 94.44 119 GLN A O 1
ATOM 938 N N . TYR A 1 120 ? -11.317 -13.479 6.818 1.00 96.00 120 TYR A N 1
ATOM 939 C CA . TYR A 1 120 ? -11.080 -12.426 7.817 1.00 96.00 120 TYR A CA 1
ATOM 940 C C . TYR A 1 120 ? -11.967 -11.176 7.655 1.00 96.00 120 TYR A C 1
ATOM 942 O O . TYR A 1 120 ? -11.896 -10.257 8.466 1.00 96.00 120 TYR A O 1
ATOM 950 N N . CYS A 1 121 ? -12.826 -11.154 6.634 1.00 95.56 121 CYS A N 1
ATOM 951 C CA . CYS A 1 121 ? -13.890 -10.173 6.422 1.00 95.56 121 CYS A CA 1
ATOM 952 C C . CYS A 1 121 ? -13.430 -8.711 6.253 1.00 95.56 121 CYS A C 1
ATOM 954 O O . CYS A 1 121 ? -14.097 -7.807 6.739 1.00 95.56 121 CYS A O 1
ATOM 956 N N . TYR A 1 122 ? -12.349 -8.442 5.521 1.00 96.88 122 TYR A N 1
ATOM 957 C CA . TYR A 1 122 ? -11.937 -7.070 5.178 1.00 96.88 122 TYR A CA 1
ATOM 958 C C . TYR A 1 122 ? -11.730 -6.897 3.671 1.00 96.88 122 TYR A C 1
ATOM 960 O O . TYR A 1 122 ? -11.607 -7.881 2.935 1.00 96.88 122 TYR A O 1
ATOM 968 N N . ALA A 1 123 ? -11.671 -5.646 3.217 1.00 97.12 123 ALA A N 1
ATOM 969 C CA . ALA A 1 123 ? -11.421 -5.301 1.821 1.00 97.12 123 ALA A CA 1
ATOM 970 C C . ALA A 1 123 ? -10.584 -4.025 1.671 1.00 97.12 123 ALA A C 1
ATOM 972 O O . ALA A 1 123 ? -10.318 -3.310 2.635 1.00 97.12 123 ALA A O 1
ATOM 973 N N . GLY A 1 124 ? -10.154 -3.723 0.454 1.00 95.62 124 GLY A N 1
ATOM 974 C CA . GLY A 1 124 ? -9.466 -2.482 0.122 1.00 95.62 124 GLY A CA 1
ATOM 975 C C . GLY A 1 124 ? -9.154 -2.383 -1.363 1.00 95.62 124 GLY A C 1
ATOM 976 O O . GLY A 1 124 ? -9.570 -3.240 -2.133 1.00 95.62 124 GLY A O 1
ATOM 977 N N . SER A 1 125 ? -8.416 -1.345 -1.745 1.00 94.94 125 SER A N 1
ATOM 978 C CA . SER A 1 125 ? -7.878 -1.187 -3.097 1.00 94.94 125 SER A CA 1
ATOM 979 C C . SER A 1 125 ? -6.364 -1.255 -3.007 1.00 94.94 125 SER A C 1
ATOM 981 O O . SER A 1 125 ? -5.783 -0.514 -2.208 1.00 94.94 125 SER A O 1
ATOM 983 N N . LEU A 1 126 ? -5.752 -2.173 -3.754 1.00 96.06 126 LEU A N 1
ATOM 984 C CA . LEU A 1 126 ? -4.301 -2.185 -3.926 1.00 96.06 126 LEU A CA 1
ATOM 985 C C . LEU A 1 126 ? -3.916 -1.209 -5.031 1.00 96.06 126 LEU A C 1
ATOM 987 O O . LEU A 1 126 ? -4.658 -1.072 -6.002 1.00 96.06 126 LEU A O 1
ATOM 991 N N . ASP A 1 127 ? -2.732 -0.611 -4.930 1.00 98.19 127 ASP A N 1
ATOM 992 C CA . ASP A 1 127 ? -2.304 0.340 -5.952 1.00 98.19 127 ASP A CA 1
ATOM 993 C C . ASP A 1 127 ? -1.819 -0.382 -7.215 1.00 98.19 127 ASP A C 1
ATOM 995 O O . ASP A 1 127 ? -2.263 -0.079 -8.321 1.00 98.19 127 ASP A O 1
ATOM 999 N N . LEU A 1 128 ? -0.908 -1.356 -7.071 1.00 98.44 128 LEU A N 1
ATOM 1000 C CA . LEU A 1 128 ? -0.323 -2.057 -8.215 1.00 98.44 128 LEU A CA 1
ATOM 1001 C C . LEU A 1 128 ? 0.192 -3.462 -7.870 1.00 98.44 128 LEU A C 1
ATOM 1003 O O . LEU A 1 128 ? 0.930 -3.648 -6.907 1.00 98.44 128 LEU A O 1
ATOM 1007 N N . LEU A 1 129 ? -0.098 -4.437 -8.729 1.00 98.25 129 LEU A N 1
ATOM 1008 C CA . LEU A 1 129 ? 0.613 -5.713 -8.823 1.00 98.25 129 LEU A CA 1
ATOM 1009 C C . LEU A 1 129 ? 1.252 -5.801 -10.210 1.00 98.25 129 LEU A C 1
ATOM 1011 O O . LEU A 1 129 ? 0.556 -5.661 -11.218 1.00 98.25 129 LEU A O 1
ATOM 1015 N N . ALA A 1 130 ? 2.563 -6.020 -10.281 1.00 97.88 130 ALA A N 1
ATOM 1016 C CA . ALA A 1 130 ? 3.273 -6.026 -11.556 1.00 97.88 130 ALA A CA 1
ATOM 1017 C C . ALA A 1 130 ? 4.520 -6.916 -11.558 1.00 97.88 130 ALA A C 1
ATOM 1019 O O . ALA A 1 130 ? 5.128 -7.168 -10.520 1.00 97.88 130 ALA A O 1
ATOM 1020 N N . GLU A 1 131 ? 4.948 -7.321 -12.752 1.00 97.56 131 GLU A N 1
ATOM 1021 C CA . GLU A 1 131 ? 6.302 -7.815 -12.989 1.00 97.56 131 GLU A CA 1
ATOM 1022 C C . GLU A 1 131 ? 7.275 -6.641 -13.052 1.00 97.56 131 GLU A C 1
ATOM 1024 O O . GLU A 1 131 ? 7.141 -5.738 -13.886 1.00 97.56 131 GLU A O 1
ATOM 1029 N N . VAL A 1 132 ? 8.275 -6.666 -12.176 1.00 96.88 132 VAL A N 1
ATOM 1030 C CA . VAL A 1 132 ? 9.259 -5.598 -12.027 1.00 96.88 132 VAL A CA 1
ATOM 1031 C C . VAL A 1 132 ? 10.659 -6.133 -12.258 1.00 96.88 132 VAL A C 1
ATOM 1033 O O . VAL A 1 132 ? 11.073 -7.143 -11.689 1.00 96.88 132 VAL A O 1
ATOM 1036 N N . GLU A 1 133 ? 11.429 -5.413 -13.063 1.00 95.25 133 GLU A N 1
ATOM 1037 C CA . GLU A 1 133 ? 12.836 -5.702 -13.285 1.00 95.25 133 GLU A CA 1
ATOM 1038 C C . GLU A 1 133 ? 13.688 -5.292 -12.079 1.00 95.25 133 GLU A C 1
ATOM 1040 O O . GLU A 1 133 ? 13.680 -4.153 -11.583 1.00 95.25 133 GLU A O 1
ATOM 1045 N N . PHE A 1 134 ? 14.460 -6.255 -11.594 1.00 88.94 134 PHE A N 1
ATOM 1046 C CA . PHE A 1 134 ? 15.359 -6.100 -10.470 1.00 88.94 134 PHE A CA 1
ATOM 1047 C C . PHE A 1 134 ? 16.753 -6.595 -10.839 1.00 88.94 134 PHE A C 1
ATOM 1049 O O . PHE A 1 134 ? 16.942 -7.768 -11.159 1.00 88.94 134 PHE A O 1
ATOM 1056 N N . THR A 1 135 ? 17.729 -5.695 -10.737 1.00 88.69 135 THR A N 1
ATOM 1057 C CA . THR A 1 135 ? 19.150 -6.027 -10.847 1.00 88.69 135 THR A CA 1
ATOM 1058 C C . THR A 1 135 ? 19.738 -6.153 -9.453 1.00 88.69 135 THR A C 1
ATOM 1060 O O . THR A 1 135 ? 19.757 -5.190 -8.684 1.00 88.69 135 THR A O 1
ATOM 1063 N N . ASP A 1 136 ? 20.230 -7.343 -9.129 1.00 83.69 136 ASP A N 1
ATOM 1064 C CA . ASP A 1 136 ? 20.878 -7.604 -7.855 1.00 83.69 136 ASP A CA 1
ATOM 1065 C C . ASP A 1 136 ? 22.189 -6.800 -7.747 1.00 83.69 136 ASP A C 1
ATOM 1067 O O . ASP A 1 136 ? 23.050 -6.882 -8.631 1.00 83.69 136 ASP A O 1
ATOM 1071 N N . PRO A 1 137 ? 22.377 -5.995 -6.687 1.00 82.19 137 PRO A N 1
ATOM 1072 C CA . PRO A 1 137 ? 23.545 -5.131 -6.582 1.00 82.19 137 PRO A CA 1
ATOM 1073 C C . PRO A 1 137 ? 24.853 -5.909 -6.385 1.00 82.19 137 PRO A C 1
ATOM 1075 O O . PRO A 1 137 ? 25.903 -5.388 -6.773 1.00 82.19 137 PRO A O 1
ATOM 1078 N N . LEU A 1 138 ? 24.795 -7.118 -5.814 1.00 86.81 138 LEU A N 1
ATOM 1079 C CA . LEU A 1 138 ? 25.941 -7.988 -5.546 1.00 86.81 138 LEU A CA 1
ATOM 1080 C C . LEU A 1 138 ? 26.282 -8.835 -6.772 1.00 86.81 138 LEU A C 1
ATOM 1082 O O . LEU A 1 138 ? 27.420 -8.810 -7.233 1.00 86.81 138 LEU A O 1
ATOM 1086 N N . THR A 1 139 ? 25.306 -9.564 -7.314 1.00 91.75 139 THR A N 1
ATOM 1087 C CA . THR A 1 139 ? 25.548 -10.526 -8.404 1.00 91.75 139 THR A CA 1
ATOM 1088 C C . THR A 1 139 ? 25.479 -9.895 -9.791 1.00 91.75 139 THR A C 1
ATOM 1090 O O . THR A 1 139 ? 25.938 -10.500 -10.755 1.00 91.75 139 THR A O 1
ATOM 1093 N N . LYS A 1 140 ? 24.911 -8.684 -9.904 1.00 90.62 140 LYS A N 1
ATOM 1094 C CA . LYS A 1 140 ? 24.591 -7.996 -11.168 1.00 90.62 140 LYS A CA 1
ATOM 1095 C C . LYS A 1 140 ? 23.606 -8.749 -12.066 1.00 90.62 140 LYS A C 1
ATOM 1097 O O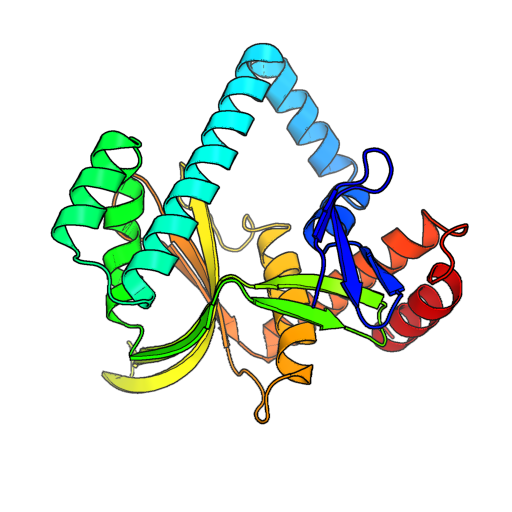 . LYS A 1 140 ? 23.380 -8.323 -13.193 1.00 90.62 140 LYS A O 1
ATOM 1102 N N . ALA A 1 141 ? 22.993 -9.827 -11.577 1.00 90.69 141 ALA A N 1
ATOM 1103 C CA . ALA A 1 141 ? 21.964 -10.543 -12.311 1.00 90.69 141 ALA A CA 1
ATOM 1104 C C . ALA A 1 141 ? 20.670 -9.724 -12.345 1.00 90.69 141 ALA A C 1
ATOM 1106 O O . ALA A 1 141 ? 20.228 -9.205 -11.316 1.00 90.69 141 ALA A O 1
ATOM 1107 N N . THR A 1 142 ? 20.054 -9.643 -13.521 1.00 91.75 142 THR A N 1
ATOM 1108 C CA . THR A 1 142 ? 18.745 -9.020 -13.719 1.00 91.75 142 THR A CA 1
ATOM 1109 C C . THR A 1 142 ? 17.682 -10.103 -13.840 1.00 91.75 142 THR A C 1
ATOM 1111 O O . THR A 1 142 ? 17.834 -11.045 -14.614 1.00 91.75 142 THR A O 1
ATOM 1114 N N . ALA A 1 143 ? 16.606 -9.970 -13.070 1.00 92.12 143 ALA A N 1
ATOM 1115 C CA . ALA A 1 143 ? 15.447 -10.849 -13.123 1.00 92.12 143 ALA A CA 1
ATOM 1116 C C . ALA A 1 143 ? 14.158 -10.032 -13.009 1.00 92.12 143 ALA A C 1
ATOM 1118 O O . ALA A 1 143 ? 14.153 -8.953 -12.413 1.00 92.12 143 ALA A O 1
ATOM 1119 N N . GLN A 1 144 ? 13.069 -10.564 -13.556 1.00 93.88 144 GLN A N 1
ATOM 1120 C CA . GLN A 1 144 ? 11.728 -10.057 -13.285 1.00 93.88 144 GLN A CA 1
ATOM 1121 C C . GLN A 1 144 ? 11.173 -10.745 -12.039 1.00 93.88 144 GLN A C 1
ATOM 1123 O O . GLN A 1 144 ? 11.476 -11.912 -11.777 1.00 93.88 144 GLN A O 1
ATOM 1128 N N . ARG A 1 145 ? 10.432 -9.991 -11.235 1.00 93.75 145 ARG A N 1
ATOM 1129 C CA . ARG A 1 145 ? 9.765 -10.481 -10.032 1.00 93.75 145 ARG A CA 1
ATOM 1130 C C . ARG A 1 145 ? 8.360 -9.908 -9.987 1.00 93.75 145 ARG A C 1
ATOM 1132 O O . ARG A 1 145 ? 8.204 -8.704 -10.189 1.00 93.75 145 ARG A O 1
ATOM 1139 N N . THR A 1 146 ? 7.390 -10.733 -9.617 1.00 97.00 146 THR A N 1
ATOM 1140 C CA . THR A 1 146 ? 6.054 -10.273 -9.249 1.00 97.00 146 THR A CA 1
ATOM 1141 C C . THR A 1 146 ? 6.147 -9.490 -7.943 1.00 97.00 146 THR A C 1
ATOM 1143 O O . THR A 1 146 ? 6.608 -10.020 -6.928 1.00 97.00 146 THR A O 1
ATOM 1146 N N . VAL A 1 147 ? 5.745 -8.222 -7.965 1.00 98.06 147 VAL A N 1
ATOM 1147 C CA . VAL A 1 147 ? 5.820 -7.319 -6.816 1.00 98.06 147 VAL A CA 1
ATOM 1148 C C . VAL A 1 147 ? 4.484 -6.616 -6.621 1.00 98.06 147 VAL A C 1
ATOM 1150 O O . VAL A 1 147 ? 3.966 -5.988 -7.545 1.00 98.06 147 VAL A O 1
ATOM 1153 N N . LEU A 1 148 ? 3.960 -6.685 -5.397 1.00 98.62 148 LEU A N 1
ATOM 1154 C CA . LEU A 1 148 ? 2.883 -5.804 -4.944 1.00 98.62 148 LEU A CA 1
ATOM 1155 C C . LEU A 1 148 ? 3.484 -4.456 -4.532 1.00 98.62 148 LEU A C 1
ATOM 1157 O O . LEU A 1 148 ? 4.370 -4.418 -3.682 1.00 98.62 148 LEU A O 1
ATOM 1161 N N . ILE A 1 149 ? 3.029 -3.355 -5.114 1.00 98.62 149 ILE A N 1
ATOM 1162 C CA . ILE A 1 149 ? 3.563 -2.015 -4.870 1.00 98.62 149 ILE A CA 1
ATOM 1163 C C . ILE A 1 149 ? 2.480 -1.144 -4.236 1.00 98.62 149 ILE A C 1
ATOM 1165 O O . ILE A 1 149 ? 1.354 -1.096 -4.720 1.00 98.62 149 ILE A O 1
ATOM 1169 N N . ASP A 1 150 ? 2.865 -0.441 -3.174 1.00 98.50 150 ASP A N 1
ATOM 1170 C CA . ASP A 1 150 ? 2.097 0.621 -2.530 1.00 98.50 150 ASP A CA 1
ATOM 1171 C C . ASP A 1 150 ? 2.861 1.949 -2.693 1.00 98.50 150 ASP A C 1
ATOM 1173 O O . ASP A 1 150 ? 4.015 2.090 -2.257 1.00 98.50 150 ASP A O 1
ATOM 1177 N N . TRP A 1 151 ? 2.250 2.909 -3.383 1.00 98.12 151 TRP A N 1
ATOM 1178 C CA . TRP A 1 151 ? 2.806 4.230 -3.647 1.00 98.12 151 TRP A CA 1
ATOM 1179 C C . TRP A 1 151 ? 2.440 5.177 -2.512 1.00 98.12 151 TRP A C 1
ATOM 1181 O O . TRP A 1 151 ? 1.316 5.228 -2.017 1.00 98.12 151 TRP A O 1
ATOM 1191 N N . LYS A 1 152 ? 3.414 5.970 -2.067 1.00 97.25 152 LYS A N 1
ATOM 1192 C CA . LYS A 1 152 ? 3.218 6.927 -0.978 1.00 97.25 152 LYS A CA 1
ATOM 1193 C C . LYS A 1 152 ? 3.937 8.227 -1.284 1.00 97.25 152 LYS A C 1
ATOM 1195 O O . LYS A 1 152 ? 5.041 8.227 -1.816 1.00 97.25 152 LYS A O 1
ATOM 1200 N N . THR A 1 153 ? 3.354 9.356 -0.886 1.00 96.50 153 THR A N 1
ATOM 1201 C CA . THR A 1 153 ? 4.060 10.646 -0.907 1.00 96.50 153 THR A CA 1
ATOM 1202 C C . THR A 1 153 ? 4.558 11.002 0.481 1.00 96.50 153 THR A C 1
ATOM 1204 O O . THR A 1 153 ? 3.888 10.761 1.485 1.00 96.50 153 THR A O 1
ATOM 1207 N N . SER A 1 154 ? 5.748 11.590 0.562 1.00 93.69 154 SER A N 1
ATOM 1208 C CA . SER A 1 154 ? 6.288 12.061 1.833 1.00 93.69 154 SER A CA 1
ATOM 1209 C C . SER A 1 154 ? 7.189 13.270 1.633 1.00 93.69 154 SER A C 1
ATOM 1211 O O . SER A 1 154 ? 8.061 13.272 0.767 1.00 93.69 154 SER A O 1
ATOM 1213 N N . GLY A 1 155 ? 7.035 14.280 2.492 1.00 89.88 155 GLY A N 1
ATOM 1214 C CA . GLY A 1 155 ? 7.902 15.462 2.485 1.00 89.88 155 GLY A CA 1
ATOM 1215 C C . GLY A 1 155 ? 9.339 15.185 2.947 1.00 89.88 155 GLY A C 1
ATOM 1216 O O . GLY A 1 155 ? 10.220 16.010 2.727 1.00 89.88 155 GLY A O 1
ATOM 1217 N N . LYS A 1 156 ? 9.594 14.037 3.591 1.00 87.75 156 LYS A N 1
ATOM 1218 C CA . LYS A 1 156 ? 10.920 13.623 4.079 1.00 87.75 156 LYS A CA 1
ATOM 1219 C C . LYS A 1 156 ? 11.173 12.146 3.794 1.00 87.75 156 LYS A C 1
ATOM 1221 O O . LYS A 1 156 ? 10.226 11.358 3.735 1.00 87.75 156 LYS A O 1
ATOM 1226 N N . THR A 1 157 ? 12.442 11.767 3.690 1.00 90.00 157 THR A N 1
ATOM 1227 C CA . THR A 1 157 ? 12.838 10.355 3.673 1.00 90.00 157 THR A CA 1
ATOM 1228 C C . THR A 1 157 ? 12.404 9.675 4.971 1.00 90.00 157 THR A C 1
ATOM 1230 O O . THR A 1 157 ? 12.400 10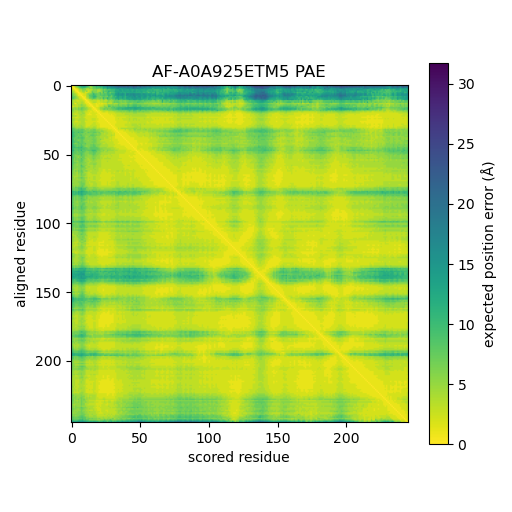.291 6.043 1.00 90.00 157 THR A O 1
ATOM 1233 N N . LYS A 1 158 ? 12.005 8.403 4.885 1.00 92.94 158 LYS A N 1
ATOM 1234 C CA . LYS A 1 158 ? 11.572 7.626 6.051 1.00 92.94 158 LYS A CA 1
ATOM 1235 C C . LYS A 1 158 ? 12.505 6.445 6.256 1.00 92.94 158 LYS A C 1
ATOM 1237 O O . LYS A 1 158 ? 12.834 5.712 5.326 1.00 92.94 158 LYS A O 1
ATOM 1242 N N . LYS A 1 159 ? 12.947 6.249 7.495 1.00 93.56 159 LYS A N 1
ATOM 1243 C CA . LYS A 1 159 ? 13.586 4.988 7.867 1.00 93.56 159 LYS A CA 1
ATOM 1244 C C . LYS A 1 159 ? 12.539 3.879 7.885 1.00 93.56 159 LYS A C 1
ATOM 1246 O O . LYS A 1 159 ? 11.348 4.159 8.025 1.00 93.56 159 LYS A O 1
ATOM 1251 N N . ARG A 1 160 ? 12.987 2.631 7.759 1.00 92.62 160 ARG A N 1
ATOM 1252 C CA . ARG A 1 160 ? 12.100 1.463 7.701 1.00 92.62 160 ARG A CA 1
ATOM 1253 C C . ARG A 1 160 ? 11.220 1.366 8.950 1.00 92.62 160 ARG A C 1
ATOM 1255 O O . ARG A 1 160 ? 10.025 1.127 8.838 1.00 92.62 160 ARG A O 1
ATOM 1262 N N . GLU A 1 161 ? 11.778 1.662 10.123 1.00 92.69 161 GLU A N 1
ATOM 1263 C CA . GLU A 1 161 ? 11.051 1.681 11.396 1.00 92.69 161 GLU A CA 1
ATOM 1264 C C . GLU A 1 161 ? 10.006 2.811 11.517 1.00 92.69 161 GLU A C 1
ATOM 1266 O O . GLU A 1 161 ? 9.198 2.803 12.439 1.00 92.69 161 GLU A O 1
ATOM 1271 N N . TRP A 1 162 ? 9.996 3.786 10.599 1.00 92.56 162 TRP A N 1
ATOM 1272 C CA . TRP A 1 162 ? 9.054 4.920 10.590 1.00 92.56 162 TRP A CA 1
ATOM 1273 C C . TRP A 1 162 ? 7.953 4.789 9.532 1.00 92.56 162 TRP A C 1
ATOM 1275 O O . TRP A 1 162 ? 7.217 5.751 9.279 1.00 92.56 162 TRP A O 1
ATOM 1285 N N . LEU A 1 163 ? 7.859 3.631 8.876 1.00 93.81 163 LEU A N 1
ATOM 1286 C CA . LEU A 1 163 ? 6.804 3.351 7.904 1.00 93.81 163 LEU A CA 1
ATOM 1287 C C . LEU A 1 163 ? 5.446 3.128 8.587 1.00 93.81 163 LEU A C 1
ATOM 1289 O O . LEU A 1 163 ? 4.424 3.463 7.996 1.00 93.81 163 LEU A O 1
ATOM 1293 N N . GLY A 1 164 ? 5.441 2.665 9.843 1.00 91.75 164 GLY A N 1
ATOM 1294 C CA . GLY A 1 164 ? 4.232 2.543 10.663 1.00 91.75 164 GLY A CA 1
ATOM 1295 C C . GLY A 1 164 ? 3.134 1.747 9.960 1.00 91.75 164 GLY A C 1
ATOM 1296 O O . GLY A 1 164 ? 3.410 0.720 9.348 1.00 91.75 164 GLY A O 1
ATOM 1297 N N . ASP A 1 165 ? 1.905 2.264 9.991 1.00 95.50 165 ASP A N 1
ATOM 1298 C CA . ASP A 1 165 ? 0.728 1.620 9.393 1.00 95.50 165 ASP A CA 1
ATOM 1299 C C . ASP A 1 165 ? 0.859 1.338 7.879 1.00 95.50 165 ASP A C 1
ATOM 1301 O O . ASP A 1 165 ? 0.124 0.495 7.369 1.00 95.50 165 ASP A O 1
ATOM 1305 N N . TYR A 1 166 ? 1.807 1.951 7.150 1.00 97.06 166 TYR A N 1
ATOM 1306 C CA . TYR A 1 166 ? 2.039 1.612 5.736 1.00 97.06 166 TYR A CA 1
ATOM 1307 C C . TYR A 1 166 ? 2.443 0.145 5.555 1.00 97.06 166 TYR A C 1
ATOM 1309 O O . TYR A 1 166 ? 2.034 -0.492 4.588 1.00 97.06 166 TYR A O 1
ATOM 1317 N N . THR A 1 167 ? 3.213 -0.425 6.488 1.00 97.94 167 THR A N 1
ATOM 1318 C CA . THR A 1 167 ? 3.620 -1.836 6.392 1.00 97.94 167 THR A CA 1
ATOM 1319 C C . THR A 1 167 ? 2.456 -2.783 6.666 1.00 97.94 167 THR A C 1
ATOM 1321 O O . THR A 1 167 ? 2.384 -3.850 6.059 1.00 97.94 167 THR A O 1
ATOM 1324 N N . LEU A 1 168 ? 1.522 -2.384 7.534 1.00 98.00 168 LEU A N 1
ATOM 1325 C CA . LEU A 1 168 ? 0.314 -3.152 7.828 1.00 98.00 168 LEU A CA 1
ATOM 1326 C C . LEU A 1 168 ? -0.690 -3.074 6.679 1.00 98.00 168 LEU A C 1
ATOM 1328 O O . LEU A 1 168 ? -1.281 -4.091 6.330 1.00 98.00 168 LEU A O 1
ATOM 1332 N N . GLN A 1 169 ? -0.827 -1.904 6.048 1.00 98.25 169 GLN A N 1
ATOM 1333 C CA . GLN A 1 169 ? -1.615 -1.748 4.826 1.00 98.25 169 GLN A CA 1
ATOM 1334 C C . GLN A 1 169 ? -1.084 -2.665 3.714 1.00 98.25 169 GLN A C 1
ATOM 1336 O O . GLN A 1 169 ? -1.849 -3.440 3.140 1.00 98.25 169 GLN A O 1
ATOM 1341 N N . LEU A 1 170 ? 0.233 -2.645 3.473 1.00 98.44 170 LEU A N 1
ATOM 1342 C CA . LEU A 1 170 ? 0.882 -3.519 2.495 1.00 98.44 170 LEU A CA 1
ATOM 1343 C C . LEU A 1 170 ? 0.642 -5.005 2.805 1.00 98.44 170 LEU A C 1
ATOM 1345 O O . LEU A 1 170 ? 0.328 -5.776 1.902 1.00 98.44 170 LEU A O 1
ATOM 1349 N N . ALA A 1 171 ? 0.759 -5.414 4.073 1.00 98.38 171 ALA A N 1
ATOM 1350 C CA . ALA A 1 171 ? 0.535 -6.798 4.488 1.00 98.38 171 ALA A CA 1
ATOM 1351 C C . ALA A 1 171 ? -0.928 -7.240 4.313 1.00 98.38 171 ALA A C 1
ATOM 1353 O O . ALA A 1 171 ? -1.183 -8.347 3.840 1.00 98.38 171 ALA A O 1
ATOM 1354 N N . ALA A 1 172 ? -1.887 -6.366 4.631 1.00 98.56 172 ALA A N 1
ATOM 1355 C CA . ALA A 1 172 ? -3.309 -6.627 4.427 1.00 98.56 172 ALA A CA 1
ATOM 1356 C C . ALA A 1 172 ? -3.632 -6.875 2.947 1.00 98.56 172 ALA A C 1
ATOM 1358 O O . ALA A 1 172 ? -4.344 -7.829 2.614 1.00 98.56 172 ALA A O 1
ATOM 1359 N N . TYR A 1 173 ? -3.084 -6.045 2.056 1.00 98.38 173 TYR A N 1
ATOM 1360 C CA . TYR A 1 173 ? -3.244 -6.210 0.613 1.00 98.38 173 TYR A CA 1
ATOM 1361 C C . TYR A 1 173 ? -2.500 -7.429 0.090 1.00 98.38 173 TYR A C 1
ATOM 1363 O O . TYR A 1 173 ? -3.055 -8.159 -0.724 1.00 98.38 173 TYR A O 1
ATOM 1371 N N . TRP A 1 174 ? -1.301 -7.716 0.593 1.00 98.50 174 TRP A N 1
ATOM 1372 C CA . TRP A 1 174 ? -0.567 -8.924 0.228 1.00 98.50 174 TRP A CA 1
ATOM 1373 C C . TRP A 1 174 ? -1.362 -10.191 0.565 1.00 98.50 174 TRP A C 1
ATOM 1375 O O . TRP A 1 174 ? -1.526 -11.042 -0.307 1.00 98.50 174 TRP A O 1
ATOM 1385 N N . LEU A 1 175 ? -1.941 -10.295 1.766 1.00 97.81 175 LEU A N 1
ATOM 1386 C CA . LEU A 1 175 ? -2.806 -11.423 2.134 1.00 97.81 175 LEU A CA 1
ATOM 1387 C C . LEU A 1 175 ? -4.022 -11.557 1.208 1.00 97.81 175 LEU A C 1
ATOM 1389 O O . LEU A 1 175 ? -4.280 -12.640 0.693 1.00 97.81 175 LEU A O 1
ATOM 1393 N N . ALA A 1 176 ? -4.762 -10.466 0.988 1.00 97.50 176 ALA A N 1
ATOM 1394 C CA . ALA A 1 176 ? -5.978 -10.494 0.176 1.00 97.50 176 ALA A CA 1
ATOM 1395 C C . ALA A 1 176 ? -5.681 -10.813 -1.300 1.00 97.50 176 ALA A C 1
ATOM 1397 O O . ALA A 1 176 ? -6.395 -11.596 -1.921 1.00 97.50 176 ALA A O 1
ATOM 1398 N N . THR A 1 177 ? -4.603 -10.250 -1.848 1.00 97.19 177 THR A N 1
ATOM 1399 C CA . THR A 1 177 ? -4.234 -10.422 -3.260 1.00 97.19 177 THR A CA 1
ATOM 1400 C C . THR A 1 177 ? -3.736 -11.838 -3.541 1.00 97.19 177 THR A C 1
ATOM 1402 O O . THR A 1 177 ? -4.086 -12.396 -4.572 1.00 97.19 177 THR A O 1
ATOM 1405 N N . ASN A 1 178 ? -3.004 -12.472 -2.613 1.00 96.50 178 ASN A N 1
ATOM 1406 C CA . ASN A 1 178 ? -2.564 -13.866 -2.782 1.00 96.50 178 ASN A CA 1
ATOM 1407 C C . ASN A 1 178 ? -3.727 -14.868 -2.906 1.00 96.50 178 ASN A C 1
ATOM 1409 O O . ASN A 1 178 ? -3.526 -15.954 -3.438 1.00 96.50 178 ASN A O 1
ATOM 1413 N N . LEU A 1 179 ? -4.938 -14.533 -2.436 1.00 94.38 179 LEU A N 1
ATOM 1414 C CA . LEU A 1 179 ? -6.130 -15.369 -2.650 1.00 94.38 179 LEU A CA 1
ATOM 1415 C C . LEU A 1 179 ? -6.678 -15.281 -4.080 1.00 94.38 179 LEU A C 1
ATOM 1417 O O . LEU A 1 179 ? -7.506 -16.099 -4.474 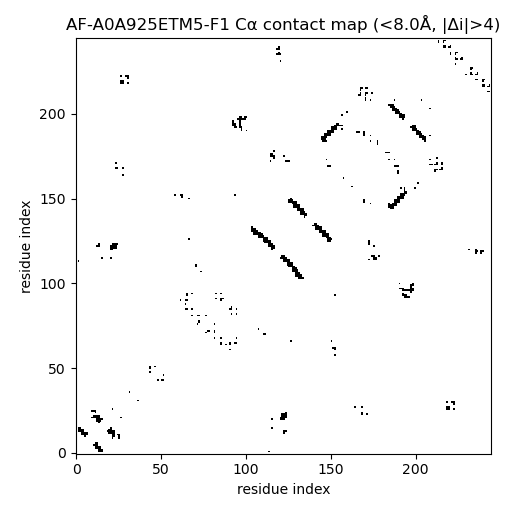1.00 94.38 179 LEU A O 1
ATOM 1421 N N . GLN A 1 180 ? -6.267 -14.257 -4.825 1.00 88.25 180 GLN A N 1
ATOM 1422 C CA . GLN A 1 180 ? -6.766 -13.926 -6.156 1.00 88.25 180 GLN A CA 1
ATOM 1423 C C . GLN A 1 180 ? -5.722 -14.182 -7.252 1.00 88.25 180 GLN A C 1
ATOM 1425 O O . GLN A 1 180 ? -6.015 -13.976 -8.427 1.00 88.25 180 GLN A O 1
ATOM 1430 N N . THR A 1 181 ? -4.515 -14.625 -6.885 1.00 89.44 181 THR A N 1
ATOM 1431 C CA . THR A 1 181 ? -3.429 -14.949 -7.814 1.00 89.44 181 THR A CA 1
ATOM 1432 C C . THR A 1 181 ? -3.152 -16.449 -7.833 1.00 89.44 181 THR A C 1
ATOM 1434 O O . THR A 1 181 ? -3.207 -17.120 -6.806 1.00 89.44 181 THR A O 1
ATOM 1437 N N . ASP A 1 182 ? -2.780 -16.982 -8.999 1.00 89.88 182 ASP A N 1
ATOM 1438 C CA . ASP A 1 182 ? -2.427 -18.405 -9.151 1.00 89.88 182 ASP A CA 1
ATOM 1439 C C . ASP A 1 182 ? -1.087 -18.767 -8.488 1.00 89.88 182 ASP A C 1
ATOM 1441 O O . ASP A 1 182 ? -0.786 -19.935 -8.220 1.00 89.88 182 ASP A O 1
ATOM 1445 N N . HIS A 1 183 ? -0.242 -17.763 -8.256 1.00 91.19 183 HIS A N 1
ATOM 1446 C CA . HIS A 1 183 ? 1.097 -17.922 -7.708 1.00 91.19 183 HIS A CA 1
ATOM 1447 C C . HIS A 1 183 ? 1.304 -17.015 -6.493 1.00 91.19 183 HIS A C 1
ATOM 1449 O O . HIS A 1 183 ? 0.805 -15.884 -6.490 1.00 91.19 183 HIS A O 1
ATOM 1455 N N . PRO A 1 184 ? 2.062 -17.476 -5.477 1.00 93.94 184 PRO A N 1
ATOM 1456 C CA . PRO A 1 184 ? 2.404 -16.647 -4.334 1.00 93.94 184 PRO A CA 1
ATOM 1457 C C . PRO A 1 184 ? 3.212 -15.419 -4.749 1.00 93.94 184 PRO A C 1
ATOM 1459 O O . PRO A 1 184 ? 4.205 -15.538 -5.468 1.00 93.94 184 PRO A O 1
ATOM 1462 N N . ILE A 1 185 ? 2.836 -14.253 -4.232 1.00 97.12 185 ILE A N 1
ATOM 1463 C CA . ILE A 1 185 ? 3.552 -12.995 -4.445 1.00 97.12 185 ILE A CA 1
ATOM 1464 C C . ILE A 1 185 ? 4.806 -13.002 -3.551 1.00 97.12 185 ILE A C 1
ATOM 1466 O O . ILE A 1 185 ? 4.681 -12.927 -2.322 1.00 97.12 185 ILE A O 1
ATOM 1470 N N . PRO A 1 186 ? 6.026 -13.085 -4.113 1.00 96.06 186 PRO A N 1
ATOM 1471 C CA . PRO A 1 186 ? 7.245 -13.289 -3.326 1.00 96.06 186 PRO A CA 1
ATOM 1472 C C . PRO A 1 186 ? 7.719 -12.025 -2.595 1.00 96.06 186 PRO A C 1
ATOM 1474 O O . PRO A 1 186 ? 8.542 -12.097 -1.677 1.00 96.06 186 PRO A O 1
ATOM 1477 N N . GLU A 1 187 ? 7.259 -10.855 -3.034 1.00 96.12 187 GLU A N 1
ATOM 1478 C CA . GLU A 1 187 ? 7.835 -9.579 -2.640 1.00 96.12 187 GLU A CA 1
ATOM 1479 C C . GLU A 1 187 ? 6.808 -8.444 -2.743 1.00 96.12 187 GLU A C 1
ATOM 1481 O O . GLU A 1 187 ? 5.951 -8.438 -3.624 1.00 96.12 187 GLU A O 1
ATOM 1486 N N . ALA A 1 188 ? 6.905 -7.466 -1.843 1.00 98.19 188 ALA A N 1
ATOM 1487 C CA . ALA A 1 188 ? 6.075 -6.269 -1.868 1.00 98.19 188 ALA A CA 1
ATOM 1488 C C . ALA A 1 188 ? 6.897 -5.023 -1.515 1.00 98.19 188 ALA A C 1
ATOM 1490 O O . ALA A 1 188 ? 7.821 -5.097 -0.697 1.00 98.19 188 ALA A O 1
ATOM 1491 N N . TRP A 1 189 ? 6.610 -3.886 -2.148 1.00 97.94 189 TRP A N 1
ATOM 1492 C CA . TRP A 1 189 ? 7.359 -2.638 -2.004 1.00 97.94 189 TRP A CA 1
ATOM 1493 C C . TRP A 1 189 ? 6.468 -1.504 -1.509 1.00 97.94 189 TRP A C 1
ATOM 1495 O O . TRP A 1 189 ? 5.368 -1.310 -2.011 1.00 97.94 189 TRP A O 1
ATOM 1505 N N . ILE A 1 190 ? 7.007 -0.692 -0.602 1.00 98.38 190 ILE A N 1
ATOM 1506 C CA . ILE A 1 190 ? 6.511 0.668 -0.371 1.00 98.38 190 ILE A CA 1
ATOM 1507 C C . ILE A 1 190 ? 7.438 1.617 -1.121 1.00 98.38 190 ILE A C 1
ATOM 1509 O O . ILE A 1 190 ? 8.644 1.656 -0.843 1.00 98.38 190 ILE A O 1
ATOM 1513 N N . VAL A 1 191 ? 6.883 2.380 -2.061 1.00 97.94 191 VAL A N 1
ATOM 1514 C CA . VAL A 1 191 ? 7.630 3.355 -2.859 1.00 97.94 191 VAL A CA 1
ATOM 1515 C C . VAL A 1 191 ? 7.256 4.762 -2.416 1.00 97.94 191 VAL A C 1
ATOM 1517 O O . VAL A 1 191 ? 6.159 5.253 -2.675 1.00 97.94 191 VAL A O 1
ATOM 1520 N N . LEU A 1 192 ? 8.190 5.421 -1.734 1.00 97.44 192 LEU A N 1
ATOM 1521 C CA . LEU A 1 192 ? 8.009 6.770 -1.216 1.00 97.44 192 LEU A CA 1
ATOM 1522 C C . LEU A 1 192 ? 8.527 7.804 -2.215 1.00 97.44 192 LEU A C 1
ATOM 1524 O O . LEU A 1 192 ? 9.735 7.996 -2.360 1.00 97.44 192 LEU A O 1
ATOM 1528 N N . ALA A 1 193 ? 7.598 8.499 -2.861 1.00 97.19 193 ALA A N 1
ATOM 1529 C CA . ALA A 1 193 ? 7.862 9.688 -3.650 1.00 97.19 193 ALA A CA 1
ATOM 1530 C C . ALA A 1 193 ? 8.209 10.866 -2.733 1.00 97.19 193 ALA A C 1
ATOM 1532 O O . ALA A 1 193 ? 7.494 11.165 -1.765 1.00 97.19 193 ALA A O 1
ATOM 1533 N N . HIS A 1 194 ? 9.282 11.571 -3.071 1.00 94.19 194 HIS A N 1
ATOM 1534 C CA . HIS A 1 194 ? 9.761 12.733 -2.331 1.00 94.19 194 HIS A CA 1
ATOM 1535 C C . HIS A 1 194 ? 9.951 13.916 -3.274 1.00 94.19 194 HIS A C 1
ATOM 1537 O O . HIS A 1 194 ? 10.297 13.713 -4.433 1.00 94.19 194 HIS A O 1
ATOM 1543 N N . PRO A 1 195 ? 9.808 15.163 -2.795 1.00 93.38 195 PRO A N 1
ATOM 1544 C CA . PRO A 1 195 ? 10.005 16.321 -3.660 1.00 93.38 195 PRO A CA 1
ATOM 1545 C C . PRO A 1 195 ? 11.475 16.512 -4.068 1.00 93.38 195 PRO A C 1
ATOM 1547 O O . PRO A 1 195 ? 11.766 17.210 -5.029 1.00 93.38 195 PRO A O 1
ATOM 1550 N N . ASN A 1 196 ? 12.409 15.897 -3.337 1.00 90.88 196 ASN A N 1
ATOM 1551 C CA . ASN A 1 196 ? 13.841 16.087 -3.523 1.00 90.88 196 ASN A CA 1
ATOM 1552 C C . ASN A 1 196 ? 14.514 14.744 -3.835 1.00 90.88 196 ASN A C 1
ATOM 1554 O O . ASN A 1 196 ? 14.938 14.032 -2.924 1.00 90.88 196 ASN A O 1
ATOM 1558 N N . GLY A 1 197 ? 14.629 14.420 -5.123 1.00 89.88 197 GLY A N 1
ATOM 1559 C CA . GLY A 1 197 ? 15.373 13.258 -5.614 1.00 89.88 197 GLY A CA 1
ATOM 1560 C C . GLY A 1 197 ? 14.521 12.022 -5.911 1.00 89.88 197 GLY A C 1
ATOM 1561 O O . GLY A 1 197 ? 13.293 12.071 -5.958 1.00 89.88 197 GLY A O 1
ATOM 1562 N N . ALA A 1 198 ? 15.206 10.905 -6.159 1.00 93.69 198 ALA A N 1
ATOM 1563 C CA . ALA A 1 198 ? 14.579 9.638 -6.523 1.00 93.69 198 ALA A CA 1
ATOM 1564 C C . ALA A 1 198 ? 13.756 9.043 -5.370 1.00 93.69 198 ALA A C 1
ATOM 1566 O O . ALA A 1 198 ? 14.099 9.213 -4.196 1.00 93.69 198 ALA A O 1
ATOM 1567 N N . ALA A 1 199 ? 12.701 8.307 -5.723 1.00 95.94 199 ALA A N 1
ATOM 1568 C CA . ALA A 1 199 ? 11.849 7.644 -4.752 1.00 95.94 199 ALA A CA 1
ATOM 1569 C C . ALA A 1 199 ? 12.632 6.633 -3.899 1.00 95.94 199 ALA A C 1
ATOM 1571 O O . ALA A 1 199 ? 13.510 5.909 -4.380 1.00 95.94 199 ALA A O 1
ATOM 1572 N N . GLN A 1 200 ? 12.282 6.559 -2.617 1.00 95.69 200 GLN A N 1
ATOM 1573 C CA . GLN A 1 200 ? 12.833 5.569 -1.703 1.00 95.69 200 GLN A CA 1
ATOM 1574 C C . GLN A 1 200 ? 12.003 4.283 -1.782 1.00 95.69 200 GLN A C 1
ATOM 1576 O O . GLN A 1 200 ? 10.807 4.299 -1.503 1.00 95.69 200 GLN A O 1
ATOM 1581 N N . ILE A 1 201 ? 12.643 3.162 -2.121 1.00 95.50 201 ILE A N 1
ATOM 1582 C CA . ILE A 1 201 ? 11.983 1.854 -2.230 1.00 95.50 201 ILE A CA 1
ATOM 1583 C C . ILE A 1 201 ? 12.319 1.012 -0.998 1.00 95.50 201 ILE A C 1
ATOM 1585 O O . ILE A 1 201 ? 13.472 0.617 -0.803 1.00 95.50 201 ILE A O 1
ATOM 1589 N N . HIS A 1 202 ? 11.310 0.697 -0.188 1.00 96.94 202 HIS A N 1
ATOM 1590 C CA . HIS A 1 202 ? 11.422 -0.264 0.911 1.00 96.94 202 HIS A CA 1
ATOM 1591 C C . HIS A 1 202 ? 10.872 -1.612 0.466 1.00 96.94 202 HIS A C 1
ATOM 1593 O O . HIS A 1 202 ? 9.688 -1.732 0.170 1.00 96.94 202 HIS A O 1
ATOM 1599 N N . ARG A 1 203 ? 11.746 -2.619 0.411 1.00 95.88 203 ARG A N 1
ATOM 1600 C CA . ARG A 1 203 ? 11.426 -3.966 -0.080 1.00 95.88 203 ARG A CA 1
ATOM 1601 C C . ARG A 1 203 ? 11.118 -4.907 1.075 1.00 95.88 203 ARG A C 1
ATOM 1603 O O . ARG A 1 203 ? 11.918 -4.957 2.012 1.00 95.88 203 ARG A O 1
ATOM 1610 N N . PHE A 1 204 ? 10.039 -5.673 0.974 1.00 97.44 204 PHE A N 1
ATOM 1611 C CA . PHE A 1 204 ? 9.589 -6.664 1.952 1.00 97.44 204 PHE A CA 1
ATOM 1612 C C . PHE A 1 204 ? 9.485 -8.029 1.270 1.00 97.44 204 PHE A C 1
ATOM 1614 O O . PHE A 1 204 ? 8.814 -8.163 0.250 1.00 97.44 204 PHE A O 1
ATOM 1621 N N . LEU A 1 205 ? 10.174 -9.033 1.812 1.00 96.50 205 LEU A N 1
ATOM 1622 C CA . LEU A 1 205 ? 10.140 -10.409 1.299 1.00 96.50 205 LEU A CA 1
ATOM 1623 C C . LEU A 1 205 ? 9.119 -11.245 2.074 1.00 96.50 205 LEU A C 1
ATOM 1625 O O . LEU A 1 205 ? 8.751 -10.880 3.191 1.00 96.50 205 LEU A O 1
ATOM 1629 N N . THR A 1 206 ? 8.736 -12.401 1.528 1.00 96.38 206 THR A N 1
ATOM 1630 C CA . THR A 1 206 ? 7.723 -13.315 2.093 1.00 96.38 206 THR A CA 1
ATOM 1631 C C . THR A 1 206 ? 7.805 -13.480 3.612 1.00 96.38 206 THR A C 1
ATOM 1633 O O . THR A 1 206 ? 6.829 -13.214 4.298 1.00 96.38 206 THR A O 1
ATOM 1636 N N . LYS A 1 207 ? 8.976 -13.814 4.170 1.00 97.06 207 LYS A N 1
ATOM 1637 C CA . LYS A 1 207 ? 9.130 -14.031 5.622 1.00 97.06 207 LYS A CA 1
ATOM 1638 C C . LYS A 1 207 ? 8.753 -12.805 6.466 1.00 97.06 207 LYS A C 1
ATOM 1640 O O . LYS A 1 207 ? 8.224 -12.929 7.567 1.00 97.06 207 LYS A O 1
ATOM 1645 N N . GLU A 1 208 ? 9.072 -11.611 5.982 1.00 97.38 208 GLU A N 1
ATOM 1646 C CA . GLU A 1 208 ? 8.721 -10.374 6.678 1.00 97.38 208 GLU A CA 1
ATOM 1647 C C . GLU A 1 208 ? 7.247 -10.030 6.479 1.00 97.38 208 GLU A C 1
ATOM 1649 O O . GLU A 1 208 ? 6.589 -9.614 7.429 1.00 97.38 208 GLU A O 1
ATOM 1654 N N . LEU A 1 209 ? 6.715 -10.271 5.280 1.00 98.00 209 LEU A N 1
ATOM 1655 C CA . LEU A 1 209 ? 5.297 -10.102 4.976 1.00 98.00 209 LEU A CA 1
ATOM 1656 C C . LEU A 1 209 ? 4.424 -11.028 5.823 1.00 98.00 209 LEU A C 1
ATOM 1658 O O . LEU A 1 209 ? 3.407 -10.578 6.332 1.00 98.00 209 LEU A O 1
ATOM 1662 N N . GLU A 1 210 ? 4.845 -12.267 6.075 1.00 96.75 210 GLU A N 1
ATOM 1663 C CA . GLU A 1 210 ? 4.185 -13.185 7.011 1.00 96.75 210 GLU A CA 1
ATOM 1664 C C . GLU A 1 210 ? 4.165 -12.623 8.440 1.00 96.75 210 GLU A C 1
ATOM 1666 O O . GLU A 1 210 ? 3.139 -12.661 9.119 1.00 96.75 210 GLU A O 1
ATOM 1671 N N . SER A 1 211 ? 5.282 -12.052 8.903 1.00 96.94 211 SER A N 1
ATOM 1672 C CA . SER A 1 211 ? 5.349 -11.427 10.229 1.00 96.94 211 SER A CA 1
ATOM 1673 C C . SER A 1 211 ? 4.444 -10.197 10.330 1.00 96.94 211 SER A C 1
ATOM 1675 O O . SER A 1 211 ? 3.743 -10.033 11.328 1.00 96.94 211 SER A O 1
ATOM 1677 N N . LEU A 1 212 ? 4.450 -9.336 9.310 1.00 97.62 212 LEU A N 1
ATOM 1678 C CA . LEU A 1 212 ? 3.590 -8.153 9.240 1.00 97.62 212 LEU A CA 1
ATOM 1679 C C . LEU A 1 212 ? 2.114 -8.536 9.102 1.00 97.62 212 LEU A C 1
ATOM 1681 O O . LEU A 1 212 ? 1.259 -7.880 9.682 1.00 97.62 212 LEU A O 1
ATOM 1685 N N . SER A 1 213 ? 1.819 -9.632 8.403 1.00 97.56 213 SER A N 1
ATOM 1686 C CA . SER A 1 213 ? 0.472 -10.188 8.260 1.00 97.56 213 SER A CA 1
ATOM 1687 C C . SER A 1 213 ? -0.103 -10.603 9.608 1.00 97.56 213 SER A C 1
ATOM 1689 O O . SER A 1 213 ? -1.251 -10.292 9.902 1.00 97.56 213 SER A O 1
ATOM 1691 N N . LYS A 1 214 ? 0.701 -11.226 10.480 1.00 97.31 214 LYS A N 1
ATOM 1692 C CA . LYS A 1 214 ? 0.269 -11.536 11.853 1.00 97.31 214 LYS A CA 1
ATOM 1693 C C . LYS A 1 214 ? -0.038 -10.277 12.660 1.00 97.31 214 LYS A C 1
ATOM 1695 O O . LYS A 1 214 ? -0.995 -10.268 13.424 1.00 97.31 214 LYS A O 1
ATOM 1700 N N . GLU A 1 215 ? 0.749 -9.217 12.490 1.00 97.00 215 GLU A N 1
ATOM 1701 C CA . GLU A 1 215 ? 0.490 -7.941 13.165 1.00 97.00 215 GLU A CA 1
ATOM 1702 C C . GLU A 1 215 ? -0.767 -7.246 12.630 1.00 97.00 215 GLU A C 1
ATOM 1704 O O . GLU A 1 215 ? -1.587 -6.755 13.403 1.00 97.00 215 GLU A O 1
ATOM 1709 N N . TRP A 1 216 ? -0.975 -7.281 11.314 1.00 98.12 216 TRP A N 1
ATOM 1710 C CA . TRP A 1 216 ? -2.220 -6.844 10.694 1.00 98.12 216 TRP A CA 1
ATOM 1711 C C . TRP A 1 216 ? -3.427 -7.601 11.263 1.00 98.12 216 TRP A C 1
ATOM 1713 O O . TRP A 1 216 ? -4.408 -6.973 11.653 1.00 98.12 216 TRP A O 1
ATOM 1723 N N . LEU A 1 217 ? -3.347 -8.930 11.376 1.00 98.12 217 LEU A N 1
ATOM 1724 C CA . LEU A 1 217 ? -4.437 -9.741 11.920 1.00 98.12 217 LEU A CA 1
ATOM 1725 C C . LEU A 1 217 ? -4.751 -9.396 13.380 1.00 98.12 217 LEU A C 1
ATOM 1727 O O . LEU A 1 217 ? -5.921 -9.421 13.748 1.00 98.12 217 LEU A O 1
ATOM 1731 N N . ARG A 1 218 ? -3.759 -9.003 14.193 1.00 97.62 218 ARG A N 1
ATOM 1732 C CA . ARG A 1 218 ? -4.006 -8.490 15.556 1.00 97.62 218 ARG A CA 1
ATOM 1733 C C . ARG A 1 218 ? -4.809 -7.195 15.542 1.00 97.62 218 ARG A C 1
ATOM 1735 O O . ARG A 1 218 ? -5.790 -7.087 16.269 1.00 97.62 218 ARG A O 1
ATOM 1742 N N . ARG A 1 219 ? -4.432 -6.239 14.687 1.00 97.25 219 ARG A N 1
ATOM 1743 C CA . ARG A 1 219 ? -5.174 -4.977 14.513 1.00 97.25 219 ARG A CA 1
ATOM 1744 C C . ARG A 1 219 ? -6.590 -5.239 14.000 1.00 97.25 219 ARG A C 1
ATOM 1746 O O . ARG A 1 219 ? -7.540 -4.626 14.467 1.00 97.25 219 ARG A O 1
ATOM 1753 N N . LEU A 1 220 ? -6.752 -6.181 13.076 1.00 97.81 220 LEU A N 1
ATOM 1754 C CA . LEU A 1 220 ? -8.061 -6.578 12.566 1.00 97.81 220 LEU A CA 1
ATOM 1755 C C . LEU A 1 220 ? -8.925 -7.256 13.638 1.00 97.81 220 LEU A C 1
ATOM 1757 O O . LEU A 1 220 ? -10.109 -6.954 13.741 1.00 97.81 220 LEU A O 1
ATOM 1761 N N . HIS A 1 221 ? -8.346 -8.141 14.449 1.00 97.31 221 HIS A N 1
ATOM 1762 C CA . HIS A 1 221 ? -9.038 -8.765 15.574 1.00 97.31 221 HIS A CA 1
ATOM 1763 C C . HIS A 1 221 ? -9.542 -7.710 16.566 1.00 97.31 221 HIS A C 1
ATOM 1765 O O . HIS A 1 221 ? -10.729 -7.673 16.875 1.00 97.31 221 HIS A O 1
ATOM 1771 N N . GLU A 1 222 ? -8.667 -6.784 16.966 1.00 96.62 222 GLU A N 1
ATOM 1772 C CA . GLU A 1 222 ? -9.011 -5.659 17.838 1.00 96.62 222 GLU A CA 1
ATOM 1773 C C . GLU A 1 222 ? -10.139 -4.793 17.254 1.00 96.62 222 GLU A C 1
ATOM 1775 O O . GLU A 1 222 ? -11.028 -4.349 17.980 1.00 96.62 222 GLU A O 1
ATOM 1780 N N . PHE A 1 223 ? -10.140 -4.557 15.938 1.00 96.56 223 PHE A N 1
ATOM 1781 C CA . PHE A 1 223 ? -11.243 -3.860 15.278 1.00 96.56 223 PHE A CA 1
ATOM 1782 C C . PHE A 1 223 ? -12.571 -4.596 15.479 1.00 96.56 223 PHE A C 1
ATOM 1784 O O . PHE A 1 223 ? -13.565 -3.961 15.825 1.00 96.56 223 PHE A O 1
ATOM 1791 N N . TRP A 1 224 ? -12.601 -5.917 15.306 1.00 95.81 224 TRP A N 1
ATOM 1792 C CA . TRP A 1 224 ? -13.823 -6.697 15.506 1.00 95.81 224 TRP A CA 1
ATOM 1793 C C . TRP A 1 224 ? -14.269 -6.744 16.967 1.00 95.81 224 TRP A C 1
ATOM 1795 O O . TRP A 1 224 ? -15.463 -6.638 17.228 1.00 95.81 224 TRP A O 1
ATOM 1805 N N . GLU A 1 225 ? -13.337 -6.817 17.921 1.00 95.44 225 GLU A N 1
ATOM 1806 C CA . GLU A 1 225 ? -13.656 -6.723 19.353 1.00 95.44 225 GLU A CA 1
ATOM 1807 C C . GLU A 1 225 ? -14.270 -5.367 19.734 1.00 95.44 225 GLU A C 1
ATOM 1809 O O . GLU A 1 225 ? -15.134 -5.298 20.607 1.00 95.44 225 GLU A O 1
ATOM 1814 N N . ARG A 1 226 ? -13.855 -4.284 19.063 1.00 94.81 226 ARG A N 1
ATOM 1815 C CA . ARG A 1 226 ? -14.398 -2.930 19.266 1.00 94.81 226 ARG A CA 1
ATOM 1816 C C . ARG A 1 226 ? -15.767 -2.705 18.614 1.00 94.81 226 ARG A C 1
ATOM 1818 O O . ARG A 1 226 ? -16.400 -1.708 18.943 1.00 94.81 226 ARG A O 1
ATOM 1825 N N . ASN A 1 227 ? -16.209 -3.589 17.715 1.00 93.25 227 ASN A N 1
ATOM 1826 C CA . ASN A 1 227 ? -17.465 -3.457 16.960 1.00 93.25 227 ASN A CA 1
ATOM 1827 C C . ASN A 1 227 ? -18.309 -4.752 17.032 1.00 93.25 227 ASN A C 1
ATOM 1829 O O . ASN A 1 227 ? -18.608 -5.352 15.991 1.00 93.25 227 ASN A O 1
ATOM 1833 N N . PRO A 1 228 ? -18.673 -5.234 18.237 1.00 94.31 228 PRO A N 1
ATOM 1834 C CA . PRO A 1 228 ? -19.354 -6.520 18.420 1.00 94.31 228 PRO A CA 1
ATOM 1835 C C . PRO A 1 228 ? -20.754 -6.575 17.789 1.00 94.31 228 PRO A C 1
ATOM 1837 O O . PRO A 1 228 ? -21.259 -7.657 17.501 1.00 94.31 228 PRO A O 1
ATOM 1840 N N . GLU A 1 229 ? -21.390 -5.427 17.563 1.00 91.81 229 GLU A N 1
ATOM 1841 C CA . GLU A 1 229 ? -22.694 -5.308 16.908 1.00 91.81 229 GLU A CA 1
ATOM 1842 C C . GLU A 1 229 ? -22.654 -5.535 15.390 1.00 91.81 229 GLU A C 1
ATOM 1844 O O . GLU A 1 229 ? -23.705 -5.724 14.771 1.00 91.81 229 GLU A O 1
ATOM 1849 N N . HIS A 1 230 ? -21.469 -5.527 14.768 1.00 90.31 230 HIS A N 1
ATOM 1850 C CA . HIS A 1 230 ? -21.361 -5.755 13.333 1.00 90.31 230 HIS A CA 1
ATOM 1851 C C . HIS A 1 230 ? -21.707 -7.221 12.988 1.00 90.31 230 HIS A C 1
ATOM 1853 O O . HIS A 1 230 ? -21.151 -8.134 13.600 1.00 90.31 230 HIS A O 1
ATOM 1859 N N . PRO A 1 231 ? -22.526 -7.502 11.950 1.00 91.06 231 PRO A N 1
ATOM 1860 C CA . PRO A 1 231 ? -22.977 -8.867 11.634 1.00 91.06 231 PRO A CA 1
ATOM 1861 C C . PRO A 1 231 ? -21.863 -9.888 11.356 1.00 91.06 231 PRO A C 1
ATOM 1863 O O . PRO A 1 231 ? -22.082 -11.093 11.442 1.00 91.06 231 PRO A O 1
ATOM 1866 N N .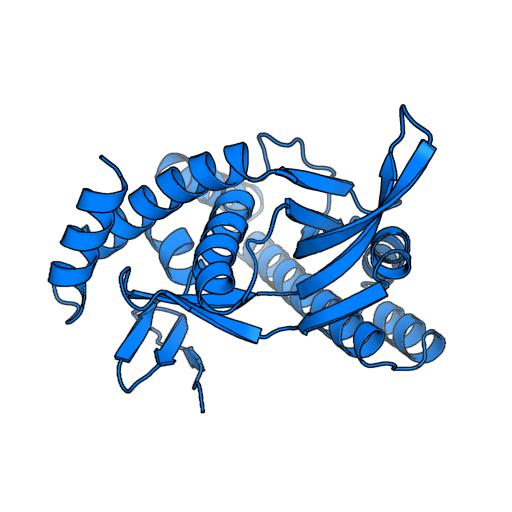 LEU A 1 232 ? -20.672 -9.413 10.980 1.00 91.81 232 LEU A N 1
ATOM 1867 C CA . LEU A 1 232 ? -19.497 -10.251 10.707 1.00 91.81 232 LEU A CA 1
ATOM 1868 C C . LEU A 1 232 ? -18.539 -10.391 11.903 1.00 91.81 232 LEU A C 1
ATOM 1870 O O . LEU A 1 232 ? -17.602 -11.180 11.807 1.00 91.81 232 LEU A O 1
ATOM 1874 N N . ALA A 1 233 ? -18.745 -9.651 13.000 1.00 92.69 233 ALA A N 1
ATOM 1875 C CA . ALA A 1 233 ? -17.759 -9.507 14.074 1.00 92.69 233 ALA A CA 1
ATOM 1876 C C . ALA A 1 233 ? -17.416 -10.833 14.758 1.00 92.69 233 ALA A C 1
ATOM 1878 O O . ALA A 1 233 ? -16.239 -11.156 14.886 1.00 92.69 233 ALA A O 1
ATOM 1879 N N . GLU A 1 234 ? -18.419 -11.630 15.139 1.00 93.25 234 GLU A N 1
ATOM 1880 C CA . GLU A 1 234 ? -18.198 -12.908 15.831 1.00 93.25 234 GLU A CA 1
ATOM 1881 C C . GLU A 1 234 ? -17.337 -13.860 14.991 1.00 93.25 234 GLU A C 1
ATOM 1883 O O . GLU A 1 234 ? -16.291 -14.330 15.443 1.00 93.25 234 GLU A O 1
ATOM 1888 N N . LYS A 1 235 ? -17.734 -14.082 13.732 1.00 93.69 235 LYS A N 1
ATOM 1889 C CA . LYS A 1 235 ? -16.992 -14.937 12.801 1.00 93.69 235 LYS A CA 1
ATOM 1890 C C . LYS A 1 235 ? -15.581 -14.399 12.567 1.00 93.69 235 LYS A C 1
ATOM 1892 O O . LYS A 1 235 ? -14.610 -15.139 12.679 1.00 93.69 235 LYS A O 1
ATOM 1897 N N . ALA A 1 236 ? -15.459 -13.122 12.211 1.00 93.19 236 ALA A N 1
ATOM 1898 C CA . ALA A 1 236 ? -14.175 -12.547 11.834 1.00 93.19 236 ALA A CA 1
ATOM 1899 C C . ALA A 1 236 ? -13.198 -12.491 13.021 1.00 93.19 236 ALA A C 1
ATOM 1901 O O . ALA A 1 236 ? -12.005 -12.742 12.848 1.00 93.19 236 ALA A O 1
ATOM 1902 N N . SER A 1 237 ? -13.698 -12.242 14.234 1.00 92.75 237 SER A N 1
ATOM 1903 C CA . SER A 1 237 ? -12.911 -12.285 15.468 1.00 92.75 237 SER A CA 1
ATOM 1904 C C . SER A 1 237 ? -12.361 -13.692 15.746 1.00 92.75 237 SER A C 1
ATOM 1906 O O . SER A 1 237 ? -11.163 -13.835 15.991 1.00 92.75 237 SER A O 1
ATOM 1908 N N . GLN A 1 238 ? -13.181 -14.742 15.606 1.00 93.50 238 GLN A N 1
ATOM 1909 C CA . GLN A 1 238 ? -12.732 -16.134 15.775 1.00 93.50 238 GLN A CA 1
ATOM 1910 C C . GLN A 1 238 ? -11.667 -16.537 14.742 1.00 93.50 238 GLN A C 1
ATOM 1912 O O . GLN A 1 238 ? -10.627 -17.086 15.104 1.00 93.50 238 GLN A O 1
ATOM 1917 N N . GLU A 1 239 ? -11.906 -16.233 13.465 1.00 95.06 239 GLU A N 1
ATOM 1918 C CA . GLU A 1 239 ? -10.996 -16.572 12.361 1.00 95.06 239 GLU A CA 1
ATOM 1919 C C . GLU A 1 239 ? -9.640 -15.864 12.493 1.00 95.06 239 GLU A C 1
ATOM 1921 O O . GLU A 1 239 ? -8.584 -16.466 12.296 1.00 95.06 239 GLU A O 1
ATOM 1926 N N . THR A 1 240 ? -9.656 -14.579 12.860 1.00 92.94 240 THR A N 1
ATOM 1927 C CA . THR A 1 240 ? -8.423 -13.806 13.070 1.00 92.94 240 THR A CA 1
ATOM 1928 C C . THR A 1 240 ? -7.648 -14.295 14.288 1.00 92.94 240 THR A C 1
ATOM 1930 O O . THR A 1 240 ? -6.431 -14.445 14.196 1.00 92.94 240 THR A O 1
ATOM 1933 N N . LEU A 1 241 ? -8.326 -14.619 15.395 1.00 90.44 241 LEU A N 1
ATOM 1934 C CA . LEU A 1 241 ? -7.685 -15.152 16.598 1.00 90.44 241 LEU A CA 1
ATOM 1935 C C . LEU A 1 241 ? -6.983 -16.488 16.326 1.00 90.44 241 LEU A C 1
ATOM 1937 O O . LEU A 1 241 ? -5.839 -16.672 16.741 1.00 90.44 241 LEU A O 1
ATOM 1941 N N . PHE A 1 242 ? -7.638 -17.388 15.586 1.00 91.81 242 PHE A N 1
ATOM 1942 C CA . PHE A 1 242 ? -7.064 -18.675 15.191 1.00 91.81 242 PHE A CA 1
ATOM 1943 C C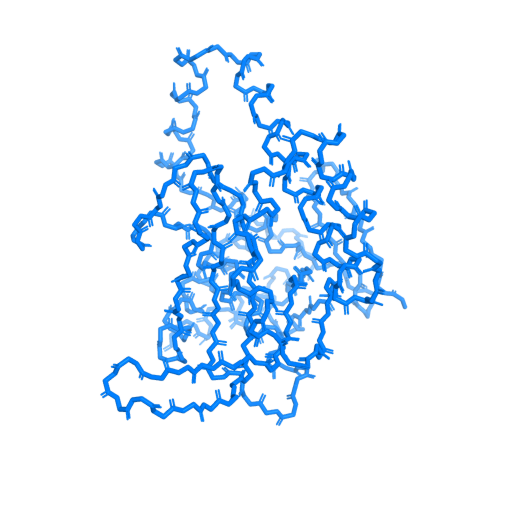 . PHE A 1 242 ? -5.835 -18.520 14.286 1.00 91.81 242 PHE A C 1
ATOM 1945 O O . PHE A 1 242 ? -4.892 -19.287 14.394 1.00 91.81 242 PHE A O 1
ATOM 1952 N N . ALA A 1 243 ? -5.811 -17.520 13.405 1.00 89.44 243 ALA A N 1
ATOM 1953 C CA . ALA A 1 243 ? -4.677 -17.295 12.509 1.00 89.44 243 ALA A CA 1
ATOM 1954 C C . ALA A 1 243 ? -3.456 -16.643 13.196 1.00 89.44 243 ALA A C 1
ATOM 1956 O O . ALA A 1 243 ? -2.338 -16.702 12.672 1.00 89.44 243 ALA A O 1
ATOM 1957 N N . ILE A 1 244 ? -3.651 -15.992 14.348 1.00 88.88 244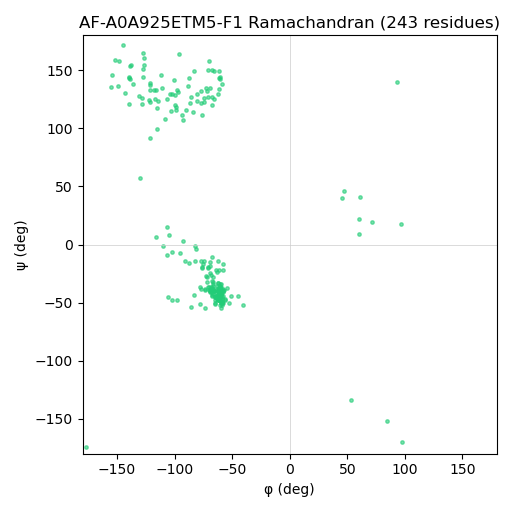 ILE A N 1
ATOM 1958 C CA . ILE A 1 244 ? -2.574 -15.342 15.111 1.00 88.88 244 ILE A CA 1
ATOM 1959 C C . ILE A 1 244 ? -1.744 -16.364 15.909 1.00 88.88 244 ILE A C 1
ATOM 1961 O O . ILE A 1 244 ? -0.526 -16.164 16.033 1.00 88.88 244 ILE A O 1
ATOM 1965 N N . PHE A 1 245 ? -2.385 -17.412 16.443 1.00 78.25 245 PHE A N 1
ATOM 1966 C CA . PHE A 1 245 ? -1.819 -18.393 17.384 1.00 78.25 245 PHE A CA 1
ATOM 1967 C C . PHE A 1 245 ? -1.621 -19.775 16.760 1.00 78.25 245 PHE A C 1
ATOM 1969 O O . PHE A 1 245 ? -0.534 -20.352 16.998 1.00 78.25 245 PHE A O 1
#

Foldseek 3Di:
DWDWDADPPQGIWIDDPNDTFRALVSLCVVLPDPVVVVVLVVVCVVVDVVVSVVVVVLQVLLVVLLLVLLVCVLVPHDPVVSLVSCVVSVNNLLNVQCVVQSVQFDFWDDAQDKFDDPQLRHIYGFHTWTFGWDQDPVPRDIDTATEREDEHEDQDDDDPVRCPCVLLSQLRCLVRVCVVDPDRRFKYWYWYGYSPHHTDIDIDGPVRSLVSNLVNLVSSLVSLVVCVVRPCSVRSNVSSVVSND

Nearest PDB structures (foldseek):
  5zyt-assembly3_C  TM=8.648E-01  e=2.992E-13  Homo sapiens
  5zyu-assembly2_B  TM=8.719E-01  e=1.167E-12  Homo sapiens
  5zyt-assembly4_D  TM=8.633E-01  e=5.103E-12  Homo sapiens
  5zyt-assembly2_B  TM=8.596E-01  e=1.499E-11  Homo sapiens
  8xa9-assembly1_A  TM=8.268E-01  e=6.403E-12  Homo sapiens